Protein AF-0000000072280448 (afdb_homodimer)

Organism: Entamoeba histolytica (strain ATCC 30459 / HM-1:IMSS / ABRM) (NCBI:txid294381)

Radius of gyration: 20.85 Å; Cα contacts (8 Å, |Δi|>4): 693; chains: 2; bounding box: 42×57×44 Å

Solvent-accessible surface area (backbone atoms only — not comparable to full-atom values): 19966 Å² total; per-residue (Å²): 116,69,70,58,58,62,73,80,45,74,44,45,39,96,44,81,75,54,66,66,58,49,49,51,21,52,50,27,25,64,42,31,67,38,75,92,67,63,45,67,50,31,38,38,36,37,61,45,40,66,59,51,50,52,54,46,61,77,42,41,66,69,58,37,69,74,44,47,70,60,49,50,51,49,25,62,75,61,68,41,90,35,90,81,51,30,63,29,31,26,37,38,38,36,27,32,52,59,82,63,77,61,88,53,50,49,33,28,49,12,20,16,49,39,36,23,47,38,37,29,47,74,68,68,31,28,35,35,81,35,58,75,54,48,82,47,27,68,62,53,50,49,56,54,23,67,73,64,72,49,90,67,72,58,37,61,63,40,32,37,30,30,25,38,52,31,65,72,62,58,72,68,61,69,79,83,80,79,76,51,50,76,44,82,88,115,70,67,58,59,61,74,81,44,73,41,45,40,95,45,82,74,54,66,69,59,51,51,51,21,52,50,28,26,65,44,31,68,36,74,93,65,62,46,67,50,32,40,38,36,36,60,45,41,67,59,49,49,52,55,46,60,76,42,40,67,68,59,37,68,75,44,46,71,61,48,51,52,49,26,61,75,61,69,42,89,35,88,81,50,30,62,28,30,26,38,38,39,37,29,32,54,58,82,64,75,62,88,53,50,49,33,26,50,12,20,18,50,37,35,23,48,38,37,29,45,72,70,70,31,28,34,35,81,35,58,73,54,47,81,47,27,67,62,53,49,51,61,56,25,67,71,61,74,50,89,66,68,57,38,58,63,40,33,37,30,30,26,37,50,32,66,72,61,58,71,67,61,70,81,83,82,78,76,52,50,75,44,83,90

Sequence (370 aa):
MKSLYRRTCRKFIQKEVEENKLSHIIDAGRNAPTAYDEQPIRFYVIKNKQVIARIAENCQETIFNLNPKLYEERMKTLGVKSILTYDCPCAIILTCDKSNDNTNTHFDVGFIAQNMLLAANIEGLAAVPIGVITVVADKWLDALHLKTKIKKEEELLLMIAIGYGDEDYLSTMEPKELKSKVVYHMKSLYRRTCRKFIQKEVEENKLSHIIDAGRNAPTAYDEQPIRFYVIKNKQVIARIAENCQETIFNLNPKLYEERMKTLGVKSILTYDCPCAIILTCDKSNDNTNTHFDVGFIAQNMLLAANIEGLAAVPIGVITVVADKWLDALHLKTKIKKEEELLLMIAIGYGDEDYLSTMEPKELKSKVVYH

Nearest PDB structures (foldseek):
  3ek3-assembly1_A-2  TM=8.371E-01  e=3.153E-13  Bacteroides fragilis NCTC 9343
  3pxv-assembly2_C  TM=8.279E-01  e=3.323E-12  Desulfitobacterium hafniense DCB-2
  3m5k-assembly1_B  TM=7.782E-01  e=5.189E-12  Parabacteroides distasonis ATCC 8503
  3eo8-assembly3_E  TM=7.058E-01  e=5.132E-11  Clostridioides difficile 630
  3k6h-assembly1_B  TM=6.451E-01  e=1.405E-09  Agrobacterium fabrum str. C58

InterPro domains:
  IPR000415 Nitroreductase-like [G3DSA:3.40.109.10] (4-183)
  IPR000415 Nitroreductase-like [SSF55469] (5-176)
  IPR029479 Nitroreductase [PF00881] (5-164)

Secondary structure (DSSP, 8-state):
-GGG-------B-S-PPPHHHHHHHHHHHHTS--GGG----EEEEE--HHHHHHHHHHHHHHHHTTSHHHHHHHHHHHT-S-TTTTT-SEEEEEEEETT---TTHHHHHHHHHHHHHHHHHHTT-EEEEE-GGGGGHHHHHHHHHHHHT----EEEEEEEEEEPBPHHHHHH--PPPP--EEEE-/-GGG-------B-S-PPPHHHHHHHHHHHHTS--GGG----EEEEE--HHHHHHHHHHHHHHHHTTSHHHHHHHHHHHT-S-TTTTT-SEEEEEEEETT---TTHHHHHHHHHHHHHHHHHHTT-EEEEE-GGGGGHHHHHHHHHHHHT----EEEEEEEEEEPBPHHHHHHPPPPPP--EEEE-

Structure (mmCIF, N/CA/C/O backbone):
data_AF-0000000072280448-model_v1
#
loop_
_entity.id
_entity.type
_entity.pdbx_description
1 polymer 'Nitroreductase family protein'
#
loop_
_atom_site.group_PDB
_atom_site.id
_atom_site.type_symbol
_atom_site.label_atom_id
_atom_site.label_alt_id
_atom_site.label_comp_id
_atom_site.label_asym_id
_atom_site.label_entity_id
_atom_site.label_seq_id
_atom_site.pdbx_PDB_ins_code
_atom_site.Cartn_x
_atom_site.Cartn_y
_atom_site.Cartn_z
_atom_site.occupancy
_atom_site.B_iso_or_equiv
_atom_site.auth_seq_id
_atom_site.auth_comp_id
_atom_site.auth_asym_id
_atom_site.auth_atom_id
_atom_site.pdbx_PDB_model_num
ATOM 1 N N . MET A 1 1 ? 1.598 5.449 -16.734 1 81.38 1 MET A N 1
ATOM 2 C CA . MET A 1 1 ? 2.598 4.996 -15.773 1 81.38 1 MET A CA 1
ATOM 3 C C . MET A 1 1 ? 3.154 6.172 -14.977 1 81.38 1 MET A C 1
ATOM 5 O O . MET A 1 1 ? 3.49 6.023 -13.797 1 81.38 1 MET A O 1
ATOM 9 N N . LYS A 1 2 ? 3.055 7.344 -15.5 1 80.69 2 LYS A N 1
ATOM 10 C CA . LYS A 1 2 ? 3.672 8.516 -14.875 1 80.69 2 LYS A CA 1
ATOM 11 C C . LYS A 1 2 ? 3.014 8.828 -13.531 1 80.69 2 LYS A C 1
ATOM 13 O O . LYS A 1 2 ? 3.689 9.234 -12.586 1 80.69 2 LYS A O 1
ATOM 18 N N . SER A 1 3 ? 1.722 8.57 -13.484 1 84.38 3 SER A N 1
ATOM 19 C CA . SER A 1 3 ? 0.977 8.914 -12.273 1 84.38 3 SER A CA 1
ATOM 20 C C . SER A 1 3 ? 1.398 8.039 -11.102 1 84.38 3 SER A C 1
ATOM 22 O O . SER A 1 3 ? 1.121 8.359 -9.945 1 84.38 3 SER A O 1
ATOM 24 N N . LEU A 1 4 ? 2.094 6.953 -11.398 1 91.25 4 LEU A N 1
ATOM 25 C CA . LEU A 1 4 ? 2.494 6.023 -10.344 1 91.25 4 LEU A CA 1
ATOM 26 C C . LEU A 1 4 ? 3.828 6.441 -9.734 1 91.25 4 LEU A C 1
ATOM 28 O O . LEU A 1 4 ? 4.227 5.918 -8.688 1 91.25 4 LEU A O 1
ATOM 32 N N . TYR A 1 5 ? 4.484 7.434 -10.367 1 90.94 5 TYR A N 1
ATOM 33 C CA . TYR A 1 5 ? 5.816 7.836 -9.938 1 90.94 5 TYR A CA 1
ATOM 34 C C . TYR A 1 5 ? 5.777 9.172 -9.203 1 90.94 5 TYR A C 1
ATOM 36 O O . TYR A 1 5 ? 6.539 10.086 -9.523 1 90.94 5 TYR A O 1
ATOM 44 N N . ARG A 1 6 ? 4.992 9.203 -8.281 1 89.75 6 ARG A N 1
ATOM 45 C CA . ARG A 1 6 ? 4.906 10.414 -7.469 1 89.75 6 ARG A CA 1
ATOM 46 C C . ARG A 1 6 ? 6.062 10.492 -6.48 1 89.75 6 ARG A C 1
ATOM 48 O O . ARG A 1 6 ? 6.691 9.484 -6.168 1 89.75 6 ARG A O 1
ATOM 55 N N . ARG A 1 7 ? 6.328 11.773 -6.047 1 92.19 7 ARG A N 1
ATOM 56 C CA . ARG A 1 7 ? 7.32 12.023 -5.004 1 92.19 7 ARG A CA 1
ATOM 57 C C . ARG A 1 7 ? 6.676 12.664 -3.777 1 92.19 7 ARG A C 1
ATOM 59 O O . ARG A 1 7 ? 5.672 13.367 -3.895 1 92.19 7 ARG A O 1
ATOM 66 N N . THR A 1 8 ? 7.277 12.383 -2.699 1 92.19 8 THR A N 1
ATOM 67 C CA . THR A 1 8 ? 6.789 12.938 -1.442 1 92.19 8 THR A CA 1
ATOM 68 C C . THR A 1 8 ? 7.137 14.422 -1.339 1 92.19 8 THR A C 1
ATOM 70 O O . THR A 1 8 ? 8.281 14.812 -1.565 1 92.19 8 THR A O 1
ATOM 73 N N . CYS A 1 9 ? 6.102 15.172 -1.041 1 92.44 9 CYS A N 1
ATOM 74 C CA . CYS A 1 9 ? 6.258 16.594 -0.809 1 92.44 9 CYS A CA 1
ATOM 75 C C . CYS A 1 9 ? 5.918 16.953 0.633 1 92.44 9 CYS A C 1
ATOM 77 O O . CYS A 1 9 ? 4.84 16.625 1.125 1 92.44 9 CYS A O 1
ATOM 79 N N . ARG A 1 10 ? 6.797 17.719 1.262 1 93.62 10 ARG A N 1
ATOM 80 C CA . ARG A 1 10 ? 6.629 18.031 2.676 1 93.62 10 ARG A CA 1
ATOM 81 C C . ARG A 1 10 ? 6.508 19.531 2.891 1 93.62 10 ARG A C 1
ATOM 83 O O . ARG A 1 10 ? 6.75 20.031 3.994 1 93.62 10 ARG A O 1
ATOM 90 N N . LYS A 1 11 ? 6.27 20.219 1.903 1 96.62 11 LYS A N 1
ATOM 91 C CA . LYS A 1 11 ? 6.039 21.656 1.971 1 96.62 11 LYS A CA 1
ATOM 92 C C . LYS A 1 11 ? 4.766 22.047 1.229 1 96.62 11 LYS A C 1
ATOM 94 O O . LYS A 1 11 ? 4.688 21.922 0.005 1 96.62 11 LYS A O 1
ATOM 99 N N . PHE A 1 12 ? 3.824 22.609 2.004 1 97.56 12 PHE A N 1
ATOM 100 C CA . PHE A 1 12 ? 2.512 22.938 1.455 1 97.56 12 PHE A CA 1
ATOM 101 C C . PHE A 1 12 ? 2.273 24.438 1.466 1 97.56 12 PHE A C 1
ATOM 103 O O . PHE A 1 12 ? 2.764 25.141 2.352 1 97.56 12 PHE A O 1
ATOM 110 N N . ILE A 1 13 ? 1.576 24.906 0.475 1 96.75 13 ILE A N 1
ATOM 111 C CA . ILE A 1 13 ? 1.027 26.25 0.588 1 96.75 13 ILE A CA 1
ATOM 112 C C . ILE A 1 13 ? -0.323 26.203 1.3 1 96.75 13 ILE A C 1
ATOM 114 O O . ILE A 1 13 ? -0.942 25.141 1.394 1 96.75 13 ILE A O 1
ATOM 118 N N . GLN A 1 14 ? -0.686 27.359 1.775 1 94.69 14 GLN A N 1
ATOM 119 C CA . GLN A 1 14 ? -1.887 27.406 2.604 1 94.69 14 GLN A CA 1
ATOM 120 C C . GLN A 1 14 ? -3.131 27.641 1.754 1 94.69 14 GLN A C 1
ATOM 122 O O . GLN A 1 14 ? -3.754 28.703 1.844 1 94.69 14 GLN A O 1
ATOM 127 N N . LYS A 1 15 ? -3.426 26.797 0.897 1 96.5 15 LYS A N 1
ATOM 128 C CA . LYS A 1 15 ? -4.629 26.781 0.071 1 96.5 15 LYS A CA 1
ATOM 129 C C . LYS A 1 15 ? -5.516 25.594 0.43 1 96.5 15 LYS A C 1
ATOM 131 O O . LYS A 1 15 ? -5.023 24.469 0.603 1 96.5 15 LYS A O 1
ATOM 136 N N . GLU A 1 16 ? -6.762 25.859 0.585 1 96.25 16 GLU A N 1
ATOM 137 C CA . GLU A 1 16 ? -7.703 24.812 0.943 1 96.25 16 GLU A CA 1
ATOM 138 C C . GLU A 1 16 ? -7.82 23.766 -0.17 1 96.25 16 GLU A C 1
ATOM 140 O O . GLU A 1 16 ? -7.762 24.109 -1.353 1 96.25 16 GLU A O 1
ATOM 145 N N . VAL A 1 17 ? -7.992 22.578 0.243 1 97.75 17 VAL A N 1
ATOM 146 C CA . VAL A 1 17 ? -8.211 21.5 -0.712 1 97.75 17 VAL A CA 1
ATOM 147 C C . VAL A 1 17 ? -9.703 21.406 -1.045 1 97.75 17 VAL A C 1
ATOM 149 O O . VAL A 1 17 ? -10.547 21.375 -0.146 1 97.75 17 VAL A O 1
ATOM 152 N N . GLU A 1 18 ? -10.047 21.359 -2.264 1 97.88 18 GLU A N 1
ATOM 153 C CA . GLU A 1 18 ? -11.43 21.281 -2.705 1 97.88 18 GLU A CA 1
ATOM 154 C C . GLU A 1 18 ? -12.094 19.984 -2.248 1 97.88 18 GLU A C 1
ATOM 156 O O . GLU A 1 18 ? -11.461 18.938 -2.26 1 97.88 18 GLU A O 1
ATOM 161 N N . GLU A 1 19 ? -13.383 20.125 -2.008 1 96.44 19 GLU A N 1
ATOM 162 C CA . GLU A 1 19 ? -14.148 19 -1.489 1 96.44 19 GLU A CA 1
ATOM 163 C C . GLU A 1 19 ? -14.188 17.844 -2.494 1 96.44 19 GLU A C 1
ATOM 165 O O . GLU A 1 19 ? -14.102 16.672 -2.111 1 96.44 19 GLU A O 1
ATOM 170 N N . ASN A 1 20 ? -14.359 18.188 -3.693 1 97.5 20 ASN A N 1
ATOM 171 C CA . ASN A 1 20 ? -14.438 17.141 -4.711 1 97.5 20 ASN A CA 1
ATOM 172 C C . ASN A 1 20 ? -13.133 16.359 -4.816 1 97.5 20 ASN A C 1
ATOM 174 O O . ASN A 1 20 ? -13.148 15.133 -4.969 1 97.5 20 ASN A O 1
ATOM 178 N N . LYS A 1 21 ? -12.008 17.047 -4.777 1 97.69 21 LYS A N 1
ATOM 179 C CA . LYS A 1 21 ? -10.711 16.375 -4.812 1 97.69 21 LYS A CA 1
ATOM 180 C C . LYS A 1 21 ? -10.531 15.469 -3.604 1 97.69 21 LYS A C 1
ATOM 182 O O . LYS A 1 21 ? -10.047 14.344 -3.736 1 97.69 21 LYS A O 1
ATOM 187 N N . LEU A 1 22 ? -10.945 15.953 -2.469 1 97.56 22 LEU A N 1
ATOM 188 C CA . LEU A 1 22 ? -10.852 15.164 -1.249 1 97.56 22 LEU A CA 1
ATOM 189 C C . LEU A 1 22 ? -11.727 13.914 -1.342 1 97.56 22 LEU A C 1
ATOM 191 O O . LEU A 1 22 ? -11.312 12.836 -0.914 1 97.56 22 LEU A O 1
ATOM 195 N N . SER A 1 23 ? -12.891 14.078 -1.881 1 97 23 SER A N 1
ATOM 196 C CA . SER A 1 23 ? -13.789 12.945 -2.062 1 97 23 SER A CA 1
ATOM 197 C C . SER A 1 23 ? -13.156 11.883 -2.955 1 97 23 SER A C 1
ATOM 199 O O . SER A 1 23 ? -13.266 10.688 -2.676 1 97 23 SER A O 1
ATOM 201 N N . HIS A 1 24 ? -12.5 12.312 -4.008 1 97.62 24 HIS A N 1
ATOM 202 C CA . HIS A 1 24 ? -11.812 11.383 -4.898 1 97.62 24 HIS A CA 1
ATOM 203 C C . HIS A 1 24 ? -10.711 10.625 -4.168 1 97.62 24 HIS A C 1
ATOM 205 O O . HIS A 1 24 ? -10.531 9.422 -4.375 1 97.62 24 HIS A O 1
ATOM 211 N N . ILE A 1 25 ? -10 11.32 -3.354 1 98.31 25 ILE A N 1
ATOM 212 C CA . ILE A 1 25 ? -8.891 10.727 -2.611 1 98.31 25 ILE A CA 1
ATOM 213 C C . ILE A 1 25 ? -9.422 9.688 -1.628 1 98.31 25 ILE A C 1
ATOM 215 O O . ILE A 1 25 ? -8.891 8.578 -1.543 1 98.31 25 ILE A O 1
ATOM 219 N N . ILE A 1 26 ? -10.492 10 -0.928 1 97.94 26 ILE A N 1
ATOM 220 C CA . ILE A 1 26 ? -11.094 9.086 0.042 1 97.94 26 ILE A CA 1
ATOM 221 C C . ILE A 1 26 ? -11.656 7.863 -0.676 1 97.94 26 ILE A C 1
ATOM 223 O O . ILE A 1 26 ? -11.445 6.73 -0.241 1 97.94 26 ILE A O 1
ATOM 227 N N . ASP A 1 27 ? -12.312 8.148 -1.768 1 97.56 27 ASP A N 1
ATOM 228 C CA . ASP A 1 27 ? -12.883 7.055 -2.547 1 97.56 27 ASP A CA 1
ATOM 229 C C . ASP A 1 27 ? -11.797 6.102 -3.041 1 97.56 27 ASP A C 1
ATOM 231 O O . ASP A 1 27 ? -11.984 4.883 -3.033 1 97.56 27 ASP A O 1
ATOM 235 N N . ALA A 1 28 ? -10.695 6.641 -3.477 1 98 28 ALA A N 1
ATOM 236 C CA . ALA A 1 28 ? -9.57 5.812 -3.91 1 98 28 ALA A CA 1
ATOM 237 C C . ALA A 1 28 ? -9.086 4.914 -2.779 1 98 28 ALA A C 1
ATOM 239 O O . ALA A 1 28 ? -8.844 3.723 -2.986 1 98 28 ALA A O 1
ATOM 240 N N . GLY A 1 29 ? -8.945 5.457 -1.586 1 98.5 29 GLY A N 1
ATOM 241 C CA . GLY A 1 29 ? -8.531 4.656 -0.442 1 98.5 29 GLY A CA 1
ATOM 242 C C . GLY A 1 29 ? -9.508 3.539 -0.117 1 98.5 29 GLY A C 1
ATOM 243 O O . GLY A 1 29 ? -9.094 2.41 0.155 1 98.5 29 GLY A O 1
ATOM 244 N N . ARG A 1 30 ? -10.781 3.85 -0.198 1 97.88 30 ARG A N 1
ATOM 245 C CA . ARG A 1 30 ? -11.82 2.891 0.169 1 97.88 30 ARG A CA 1
ATOM 246 C C . ARG A 1 30 ? -11.898 1.76 -0.85 1 97.88 30 ARG A C 1
ATOM 248 O O . ARG A 1 30 ? -12.406 0.677 -0.543 1 97.88 30 ARG A O 1
ATOM 255 N N . ASN A 1 31 ? -11.406 2.012 -2.01 1 97.5 31 ASN A N 1
ATOM 256 C CA . ASN A 1 31 ? -11.469 1.003 -3.061 1 97.5 31 ASN A CA 1
ATOM 257 C C . ASN A 1 31 ? -10.219 0.135 -3.086 1 97.5 31 ASN A C 1
ATOM 259 O O . ASN A 1 31 ? -10.117 -0.794 -3.889 1 97.5 31 ASN A O 1
ATOM 263 N N . ALA A 1 32 ? -9.219 0.441 -2.258 1 97.81 32 ALA A N 1
ATOM 264 C CA . ALA A 1 32 ? -8.016 -0.379 -2.182 1 97.81 32 ALA A CA 1
ATOM 265 C C . ALA A 1 32 ? -8.336 -1.788 -1.693 1 97.81 32 ALA A C 1
ATOM 267 O O . ALA A 1 32 ? -9.359 -2.004 -1.036 1 97.81 32 ALA A O 1
ATOM 268 N N . PRO A 1 33 ? -7.523 -2.791 -2.061 1 96.62 33 PRO A N 1
ATOM 269 C CA . PRO A 1 33 ? -7.75 -4.129 -1.511 1 96.62 33 PRO A CA 1
ATOM 270 C C . PRO A 1 33 ? -7.512 -4.195 -0.004 1 96.62 33 PRO A C 1
ATOM 272 O O . PRO A 1 33 ? -6.711 -3.428 0.533 1 96.62 33 PRO A O 1
ATOM 275 N N . THR A 1 34 ? -8.273 -5.035 0.667 1 96.44 34 THR A N 1
ATOM 276 C CA . THR A 1 34 ? -8.047 -5.422 2.055 1 96.44 34 THR A CA 1
ATOM 277 C C . THR A 1 34 ? -8.188 -6.93 2.225 1 96.44 34 THR A C 1
ATOM 279 O O . THR A 1 34 ? -8.906 -7.582 1.466 1 96.44 34 THR A O 1
ATOM 282 N N . ALA A 1 35 ? -7.395 -7.438 3.152 1 94.69 35 ALA A N 1
ATOM 283 C CA . ALA A 1 35 ? -7.48 -8.867 3.43 1 94.69 35 ALA A CA 1
ATOM 284 C C . ALA A 1 35 ? -8.922 -9.289 3.711 1 94.69 35 ALA A C 1
ATOM 286 O O . ALA A 1 35 ? -9.617 -8.648 4.5 1 94.69 35 ALA A O 1
ATOM 287 N N . TYR A 1 36 ? -9.383 -10.32 2.947 1 90.81 36 TYR A N 1
ATOM 288 C CA . TYR A 1 36 ? -10.703 -10.914 3.113 1 90.81 36 TYR A CA 1
ATOM 289 C C . TYR A 1 36 ? -11.805 -9.898 2.854 1 90.81 36 TYR A C 1
ATOM 291 O O . TYR A 1 36 ? -12.953 -10.102 3.248 1 90.81 36 TYR A O 1
ATOM 299 N N . ASP A 1 37 ? -11.414 -8.719 2.318 1 94 37 ASP A N 1
ATOM 300 C CA . ASP A 1 37 ? -12.32 -7.609 2.061 1 94 37 ASP A CA 1
ATOM 301 C C . ASP A 1 37 ? -13.055 -7.188 3.334 1 94 37 ASP A C 1
ATOM 303 O O . ASP A 1 37 ? -14.234 -6.852 3.297 1 94 37 ASP A O 1
ATOM 307 N N . GLU A 1 38 ? -12.359 -7.234 4.406 1 95.44 38 GLU A N 1
ATOM 308 C CA . GLU A 1 38 ? -12.93 -6.879 5.699 1 95.44 38 GLU A CA 1
ATOM 309 C C . GLU A 1 38 ? -13.148 -5.371 5.816 1 95.44 38 GLU A C 1
ATOM 311 O O . GLU A 1 38 ? -14.047 -4.922 6.523 1 95.44 38 GLU A O 1
ATOM 316 N N . GLN A 1 39 ? -12.328 -4.617 5.227 1 97.19 39 GLN A N 1
ATOM 317 C CA . GLN A 1 39 ? -12.391 -3.16 5.188 1 97.19 39 GLN A CA 1
ATOM 318 C C . GLN A 1 39 ? -12.461 -2.576 6.598 1 97.19 39 GLN A C 1
ATOM 320 O O . GLN A 1 39 ? -13.352 -1.773 6.898 1 97.19 39 GLN A O 1
ATOM 325 N N . PRO A 1 40 ? -11.398 -2.967 7.371 1 96.25 40 PRO A N 1
ATOM 326 C CA . PRO A 1 40 ? -11.461 -2.611 8.789 1 96.25 40 PRO A CA 1
ATOM 327 C C . PRO A 1 40 ? -11.023 -1.173 9.062 1 96.25 40 PRO A C 1
ATOM 329 O O . PRO A 1 40 ? -11.156 -0.683 10.188 1 96.25 40 PRO A O 1
A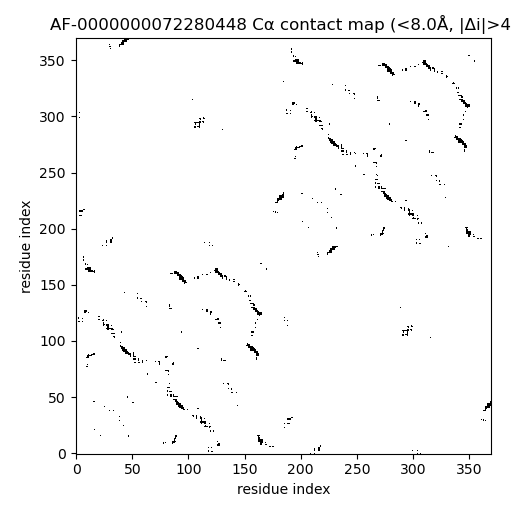TOM 332 N N . ILE A 1 41 ? -10.523 -0.473 8.078 1 97.56 41 ILE A N 1
ATOM 333 C CA . ILE A 1 41 ? -9.891 0.823 8.289 1 97.56 41 ILE A CA 1
ATOM 334 C C . ILE A 1 41 ? -10.945 1.923 8.297 1 97.56 41 ILE A C 1
ATOM 336 O O . ILE A 1 41 ? -11.859 1.921 7.461 1 97.56 41 ILE A O 1
ATOM 340 N N . ARG A 1 42 ? -10.789 2.781 9.25 1 96.12 42 ARG A N 1
ATOM 341 C CA . ARG A 1 42 ? -11.602 3.992 9.336 1 96.12 42 ARG A CA 1
ATOM 342 C C . ARG A 1 42 ? -10.812 5.211 8.867 1 96.12 42 ARG A C 1
ATOM 344 O O . ARG A 1 42 ? -9.617 5.332 9.148 1 96.12 42 ARG A O 1
ATOM 351 N N . PHE A 1 43 ? -11.539 6.141 8.25 1 97.19 43 PHE A N 1
ATOM 352 C CA . PHE A 1 43 ? -10.938 7.355 7.707 1 97.19 43 PHE A CA 1
ATOM 353 C C . PHE A 1 43 ? -11.438 8.586 8.461 1 97.19 43 PHE A C 1
ATOM 355 O O . PHE A 1 43 ? -12.625 8.914 8.398 1 97.19 43 PHE A O 1
ATOM 362 N N . TYR A 1 44 ? -10.609 9.25 9.141 1 95.62 44 TYR A N 1
ATOM 363 C CA . TYR A 1 44 ? -10.922 10.555 9.711 1 95.62 44 TYR A CA 1
ATOM 364 C C . TYR A 1 44 ? -10.367 11.68 8.844 1 95.62 44 TYR A C 1
ATOM 366 O O . TYR A 1 44 ? -9.148 11.812 8.695 1 95.62 44 TYR A O 1
ATOM 374 N N . VAL A 1 45 ? -11.227 12.469 8.328 1 96.5 45 VAL A N 1
ATOM 375 C CA . VAL A 1 45 ? -10.836 13.547 7.43 1 96.5 45 VAL A CA 1
ATOM 376 C C . VAL A 1 45 ? -10.891 14.883 8.172 1 96.5 45 VAL A C 1
ATOM 378 O O . VAL A 1 45 ? -11.961 15.305 8.617 1 96.5 45 VAL A O 1
ATOM 381 N N . ILE A 1 46 ? -9.742 15.531 8.273 1 95.25 46 ILE A N 1
ATOM 382 C CA . ILE A 1 46 ? -9.641 16.828 8.93 1 95.25 46 ILE A CA 1
ATOM 383 C C . ILE A 1 46 ? -9.336 17.906 7.898 1 95.25 46 ILE A C 1
ATOM 385 O O . ILE A 1 46 ? -8.227 17.953 7.355 1 95.25 46 ILE A O 1
ATOM 389 N N . LYS A 1 47 ? -10.211 18.859 7.676 1 94 47 LYS A N 1
ATOM 390 C CA . LYS A 1 47 ? -10.062 19.875 6.637 1 94 47 LYS A CA 1
ATOM 391 C C . LYS A 1 47 ? -9.805 21.25 7.242 1 94 47 LYS A C 1
ATOM 393 O O . LYS A 1 47 ? -9.641 22.234 6.516 1 94 47 LYS A O 1
ATOM 398 N N . ASN A 1 48 ? -9.781 21.312 8.492 1 92.31 48 ASN A N 1
ATOM 399 C CA . ASN A 1 48 ? -9.531 22.562 9.18 1 92.31 48 ASN A CA 1
ATOM 400 C C . ASN A 1 48 ? -8.07 22.688 9.617 1 92.31 48 ASN A C 1
ATOM 402 O O . ASN A 1 48 ? -7.641 22.016 10.555 1 92.31 48 ASN A O 1
ATOM 406 N N . LYS A 1 49 ? -7.363 23.609 8.914 1 93.88 49 LYS A N 1
ATOM 407 C CA . LYS A 1 49 ? -5.93 23.734 9.148 1 93.88 49 LYS A CA 1
ATOM 408 C C . LYS A 1 49 ? -5.645 24.172 10.586 1 93.88 49 LYS A C 1
ATOM 410 O O . LYS A 1 49 ? -4.617 23.812 11.156 1 93.88 49 LYS A O 1
ATOM 415 N N . GLN A 1 50 ? -6.539 24.922 11.195 1 93.81 50 GLN A N 1
ATOM 416 C CA . GLN A 1 50 ? -6.336 25.375 12.57 1 93.81 50 GLN A CA 1
ATOM 417 C C . GLN A 1 50 ? -6.434 24.203 13.547 1 93.81 50 GLN A C 1
ATOM 419 O O . GLN A 1 50 ? -5.703 24.156 14.539 1 93.81 50 GLN A O 1
ATOM 424 N N . VAL A 1 51 ? -7.379 23.297 13.281 1 92.69 51 VAL A N 1
ATOM 425 C CA . VAL A 1 51 ? -7.527 22.094 14.117 1 92.69 51 VAL A CA 1
ATOM 426 C C . VAL A 1 51 ? -6.273 21.234 14.008 1 92.69 51 VAL A C 1
ATOM 428 O O . VAL A 1 51 ? -5.742 20.781 15.023 1 92.69 51 VAL A O 1
ATOM 431 N N . ILE A 1 52 ? -5.812 21.047 12.812 1 95.44 52 ILE A N 1
ATOM 432 C CA . ILE A 1 52 ? -4.605 20.266 12.586 1 95.44 52 ILE A CA 1
ATOM 433 C C . ILE A 1 52 ? -3.432 20.891 13.328 1 95.44 52 ILE A C 1
ATOM 435 O O . ILE A 1 52 ? -2.691 20.203 14.031 1 95.44 52 ILE A O 1
ATOM 439 N N . ALA A 1 53 ? -3.307 22.203 13.227 1 94.56 53 ALA A N 1
ATOM 440 C CA . ALA A 1 53 ? -2.207 22.922 13.859 1 94.56 53 ALA A CA 1
ATOM 441 C C . ALA A 1 53 ? -2.277 22.797 15.383 1 94.56 53 ALA A C 1
ATOM 443 O O . ALA A 1 53 ? -1.253 22.625 16.047 1 94.56 53 ALA A O 1
ATOM 444 N N . ARG A 1 54 ? -3.416 22.891 15.898 1 93.5 54 ARG A N 1
ATOM 445 C CA . ARG A 1 54 ? -3.6 22.812 17.344 1 93.5 54 ARG A CA 1
ATOM 446 C C . ARG A 1 54 ? -3.207 21.438 17.875 1 93.5 54 ARG A C 1
ATOM 448 O O . ARG A 1 54 ? -2.504 21.328 18.875 1 93.5 54 ARG A O 1
ATOM 455 N N . ILE A 1 55 ? -3.666 20.406 17.203 1 93.25 55 ILE A N 1
ATOM 456 C CA . ILE A 1 55 ? -3.336 19.047 17.625 1 93.25 55 ILE A CA 1
ATOM 457 C C . ILE A 1 55 ? -1.828 18.828 17.531 1 93.25 55 ILE A C 1
ATOM 459 O O . ILE A 1 55 ? -1.209 18.281 18.438 1 93.25 55 ILE A O 1
ATOM 463 N N . ALA A 1 56 ? -1.283 19.25 16.391 1 93.94 56 ALA A N 1
ATOM 464 C CA . ALA A 1 56 ? 0.151 19.109 16.156 1 93.94 56 ALA A CA 1
ATOM 465 C C . ALA A 1 56 ? 0.958 19.797 17.25 1 93.94 56 ALA A C 1
ATOM 467 O O . ALA A 1 56 ? 1.964 19.266 17.719 1 93.94 56 ALA A O 1
ATOM 468 N N . GLU A 1 57 ? 0.518 20.984 17.594 1 92.62 57 GLU A N 1
ATOM 469 C CA . GLU A 1 57 ? 1.203 21.75 18.625 1 92.62 57 GLU A CA 1
ATOM 470 C C . GLU A 1 57 ? 1.232 21 19.953 1 92.62 57 GLU A C 1
ATOM 472 O O . GLU A 1 57 ? 2.244 21 20.656 1 92.62 57 GLU A O 1
ATOM 477 N N . ASN A 1 58 ? 0.17 20.312 20.234 1 91.88 58 ASN A N 1
ATOM 478 C CA . ASN A 1 58 ? 0.063 19.547 21.484 1 91.88 58 ASN A CA 1
ATOM 479 C C . ASN A 1 58 ? 0.972 18.328 21.469 1 91.88 58 ASN A C 1
ATOM 481 O O . ASN A 1 58 ? 1.264 17.75 22.516 1 91.88 58 ASN A O 1
ATOM 485 N N . CYS A 1 59 ? 1.407 17.953 20.297 1 91.88 59 CYS A N 1
ATOM 486 C CA . CYS A 1 59 ? 2.201 16.75 20.125 1 91.88 59 CYS A CA 1
ATOM 487 C C . CYS A 1 59 ? 3.668 17.078 19.891 1 91.88 59 CYS A C 1
ATOM 489 O O . CYS A 1 59 ? 4.531 16.203 19.984 1 91.88 59 CYS A O 1
ATOM 491 N N . GLN A 1 60 ? 3.949 18.25 19.641 1 85.94 60 GLN A N 1
ATOM 492 C CA . GLN A 1 60 ? 5.211 18.672 19.047 1 85.94 60 GLN A CA 1
ATOM 493 C C . GLN A 1 60 ? 6.391 18.328 19.953 1 85.94 60 GLN A C 1
ATOM 495 O O . GLN A 1 60 ? 7.426 17.844 19.484 1 85.94 60 GLN A O 1
ATOM 500 N N . GLU A 1 61 ? 6.273 18.562 21.219 1 87.56 61 GLU A N 1
ATOM 501 C CA . GLU A 1 61 ? 7.383 18.328 22.141 1 87.56 61 GLU A CA 1
ATOM 502 C C . GLU A 1 61 ? 7.777 16.859 22.156 1 87.56 61 GLU A C 1
ATOM 504 O O . GLU A 1 61 ? 8.961 16.531 22.156 1 87.56 61 GLU A O 1
ATOM 509 N N . THR A 1 62 ? 6.82 16.016 22.234 1 90.25 62 THR A N 1
ATOM 510 C CA . THR A 1 62 ? 7.07 14.586 22.281 1 90.25 62 THR A CA 1
ATOM 511 C C . THR A 1 62 ? 7.82 14.133 21.031 1 90.25 62 THR A C 1
ATOM 513 O O . THR A 1 62 ? 8.805 13.391 21.125 1 90.25 62 THR A O 1
ATOM 516 N N . ILE A 1 63 ? 7.434 14.594 19.906 1 86.69 63 ILE A N 1
ATOM 517 C CA . ILE A 1 63 ? 8.016 14.188 18.641 1 86.69 63 ILE A CA 1
ATOM 518 C C . ILE A 1 63 ? 9.398 14.805 18.484 1 86.69 63 ILE A C 1
ATOM 520 O O . ILE A 1 63 ? 10.344 14.125 18.062 1 86.69 63 ILE A O 1
ATOM 524 N N . PHE A 1 64 ? 9.453 16.031 18.875 1 83.75 64 PHE A N 1
ATOM 525 C CA . PHE A 1 64 ? 10.703 16.766 18.75 1 83.75 64 PHE A CA 1
ATOM 526 C C . PHE A 1 64 ? 11.805 16.109 19.562 1 83.75 64 PHE A C 1
ATOM 528 O O . PHE A 1 64 ? 12.961 16.047 19.125 1 83.75 64 PHE A O 1
ATOM 535 N N . ASN A 1 65 ? 11.469 15.539 20.609 1 87.75 65 ASN A N 1
ATOM 536 C CA . ASN A 1 65 ? 12.453 14.961 21.531 1 87.75 65 ASN A CA 1
ATOM 537 C C . ASN A 1 65 ? 12.984 13.633 21.016 1 87.75 65 ASN A C 1
ATOM 539 O O . ASN A 1 65 ? 14 13.133 21.5 1 87.75 65 ASN A O 1
ATOM 543 N N . LEU A 1 66 ? 12.336 13.109 20 1 87.12 66 LEU A N 1
ATOM 544 C CA . LEU A 1 66 ? 12.828 11.859 19.422 1 87.12 66 LEU A CA 1
ATOM 545 C C . LEU A 1 66 ? 14.133 12.094 18.656 1 87.12 66 LEU A C 1
ATOM 547 O O . LEU A 1 66 ? 14.992 11.203 18.609 1 87.12 66 LEU A O 1
ATOM 551 N N . ASN A 1 67 ? 14.32 13.227 18.016 1 87.81 67 ASN A N 1
ATOM 552 C CA . ASN A 1 67 ? 15.516 13.633 17.281 1 87.81 67 ASN A CA 1
ATOM 553 C C . ASN A 1 67 ? 15.562 15.141 17.078 1 87.81 67 ASN A C 1
ATOM 555 O O . ASN A 1 67 ? 15.398 15.625 15.953 1 87.81 67 ASN A O 1
ATOM 559 N N . PRO A 1 68 ? 15.836 15.875 18.109 1 86.56 68 PRO A N 1
ATOM 560 C CA . PRO A 1 68 ? 15.711 17.328 18.094 1 86.56 68 PRO A CA 1
ATOM 561 C C . PRO A 1 68 ? 16.547 17.984 17 1 86.56 68 PRO A C 1
ATOM 563 O O . PRO A 1 68 ? 16.078 18.906 16.312 1 86.56 68 PRO A O 1
ATOM 566 N N . LYS A 1 69 ? 17.766 17.531 16.906 1 88.12 69 LYS A N 1
ATOM 567 C CA . LYS A 1 69 ? 18.641 18.156 15.922 1 88.12 69 LYS A CA 1
ATOM 568 C C . LYS A 1 69 ? 18.109 17.969 14.508 1 88.12 69 LYS A C 1
ATOM 570 O O . LYS A 1 69 ? 18.031 18.938 13.742 1 88.12 69 LYS A O 1
ATOM 575 N N . LEU A 1 70 ? 17.625 16.797 14.219 1 86.12 70 LEU A N 1
ATOM 576 C CA . LEU A 1 70 ? 17.109 16.484 12.883 1 86.12 70 LEU A CA 1
ATOM 577 C C . LEU A 1 70 ? 15.82 17.266 12.617 1 86.12 70 LEU A C 1
ATOM 579 O O . LEU A 1 70 ? 15.656 17.844 11.547 1 86.12 70 LEU A O 1
ATOM 583 N N . TYR A 1 71 ? 15.047 17.312 13.539 1 87.88 71 TYR A N 1
ATOM 584 C CA . TYR A 1 71 ? 13.734 17.906 13.336 1 87.88 71 TYR A CA 1
ATOM 585 C C . TYR A 1 71 ? 13.836 19.438 13.297 1 87.88 71 TYR A C 1
ATOM 587 O O . TYR A 1 71 ? 13.125 20.094 12.531 1 87.88 71 TYR A O 1
ATOM 595 N N . GLU A 1 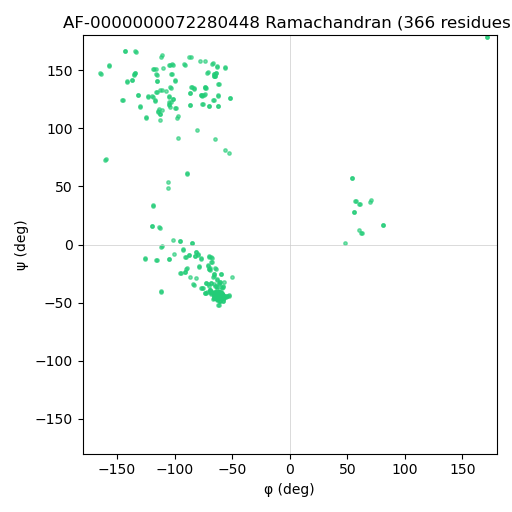72 ? 14.703 19.969 14.117 1 88.94 72 GLU A N 1
ATOM 596 C CA . GLU A 1 72 ? 14.945 21.406 14.055 1 88.94 72 GLU A CA 1
ATOM 597 C C . GLU A 1 72 ? 15.461 21.812 12.68 1 88.94 72 GLU A C 1
ATOM 599 O O . GLU A 1 72 ? 14.984 22.797 12.102 1 88.94 72 GLU A O 1
ATOM 604 N N . GLU A 1 73 ? 16.422 21.109 12.219 1 92 73 GLU A N 1
ATOM 605 C CA . GLU A 1 73 ? 17 21.406 10.914 1 92 73 GLU A CA 1
ATOM 606 C C . GLU A 1 73 ? 15.969 21.281 9.805 1 92 73 GLU A C 1
ATOM 608 O O . GLU A 1 73 ? 15.898 22.109 8.906 1 92 73 GLU A O 1
ATOM 613 N N . ARG A 1 74 ? 15.203 20.281 9.867 1 89.44 74 ARG A N 1
ATOM 614 C CA . ARG A 1 74 ? 14.188 20.047 8.844 1 89.44 74 ARG A CA 1
ATOM 615 C C . ARG A 1 74 ? 13.125 21.125 8.867 1 89.44 74 ARG A C 1
ATOM 617 O O . ARG A 1 74 ? 12.695 21.609 7.816 1 89.44 74 ARG A O 1
ATOM 624 N N . MET A 1 75 ? 12.742 21.469 10.016 1 91.06 75 MET A N 1
ATOM 625 C CA . MET A 1 75 ? 11.734 22.516 10.148 1 91.06 75 MET A CA 1
ATOM 626 C C . MET A 1 75 ? 12.25 23.844 9.609 1 91.06 75 MET A C 1
ATOM 628 O O . MET A 1 75 ? 11.523 24.547 8.898 1 91.06 75 MET A O 1
ATOM 632 N N . LYS A 1 76 ? 13.398 24.125 9.938 1 92.31 76 LYS A N 1
ATOM 633 C CA . LYS A 1 76 ? 14.016 25.359 9.461 1 92.31 76 LYS A CA 1
ATOM 634 C C . LYS A 1 76 ? 14.148 25.359 7.941 1 92.31 76 LYS A C 1
ATOM 636 O O . LYS A 1 76 ? 13.797 26.344 7.277 1 92.31 76 LYS A O 1
ATOM 641 N N . THR A 1 77 ? 14.648 24.281 7.426 1 92.19 77 THR A N 1
ATOM 642 C CA . THR A 1 77 ? 14.883 24.156 5.992 1 92.19 77 THR A CA 1
ATOM 643 C C . THR A 1 77 ? 13.562 24.234 5.219 1 92.19 77 THR A C 1
ATOM 645 O O . THR A 1 77 ? 13.492 24.875 4.168 1 92.19 77 THR A O 1
ATOM 648 N N . LEU A 1 78 ? 12.547 23.672 5.809 1 93.69 78 LEU A N 1
ATOM 649 C CA . LEU A 1 78 ? 11.258 23.609 5.125 1 93.69 78 LEU A CA 1
ATOM 650 C C . LEU A 1 78 ? 10.422 24.844 5.422 1 93.69 78 LEU A C 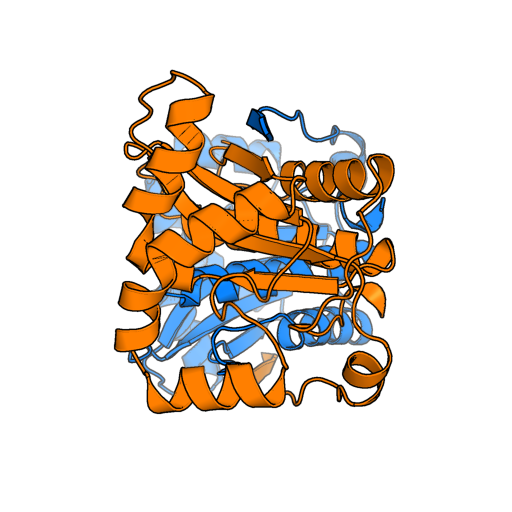1
ATOM 652 O O . LEU A 1 78 ? 9.469 25.156 4.695 1 93.69 78 LEU A O 1
ATOM 656 N N . GLY A 1 79 ? 10.766 25.516 6.508 1 94.12 79 GLY A N 1
ATOM 657 C CA . GLY A 1 79 ? 9.977 26.656 6.938 1 94.12 79 GLY A CA 1
ATOM 658 C C . GLY A 1 79 ? 8.609 26.281 7.469 1 94.12 79 GLY A C 1
ATOM 659 O O . GLY A 1 79 ? 7.613 26.938 7.172 1 94.12 79 GLY A O 1
ATOM 660 N N . VAL A 1 80 ? 8.555 25.188 8.148 1 94.38 80 VAL A N 1
ATOM 661 C CA . VAL A 1 80 ? 7.277 24.734 8.695 1 94.38 80 VAL A CA 1
ATOM 662 C C . VAL A 1 80 ? 7.301 24.859 10.219 1 94.38 80 VAL A C 1
ATOM 664 O O . VAL A 1 80 ? 8.367 24.938 10.828 1 94.38 80 VAL A O 1
ATOM 667 N N . LYS A 1 81 ? 6.137 24.828 10.797 1 91.88 81 LYS A N 1
ATOM 668 C CA . LYS A 1 81 ? 6.008 24.953 12.242 1 91.88 81 LYS A CA 1
ATOM 669 C C . LYS A 1 81 ? 5.922 23.578 12.898 1 91.88 81 LYS A C 1
ATOM 671 O O . LYS A 1 81 ? 6.207 23.438 14.094 1 91.88 81 LYS A O 1
ATOM 676 N N . SER A 1 82 ? 5.492 22.609 12.148 1 92.56 82 SER A N 1
ATOM 677 C CA . SER A 1 82 ? 5.324 21.266 12.688 1 92.56 82 SER A CA 1
ATOM 678 C C . SER A 1 82 ? 5.953 20.219 11.781 1 92.56 82 SER A C 1
ATOM 680 O O . SER A 1 82 ? 5.652 20.156 10.586 1 92.56 82 SER A O 1
ATOM 682 N N . ILE A 1 83 ? 6.777 19.375 12.367 1 88.5 83 ILE A N 1
ATOM 683 C CA . ILE A 1 83 ? 7.383 18.281 11.617 1 88.5 83 ILE A CA 1
ATOM 684 C C . ILE A 1 83 ? 6.406 17.109 11.531 1 88.5 83 ILE A C 1
ATOM 686 O O . ILE A 1 83 ? 6.586 16.203 10.719 1 88.5 83 ILE A O 1
ATOM 690 N N . LEU A 1 84 ? 5.332 17.203 12.281 1 90.44 84 LEU A N 1
ATOM 691 C CA . LEU A 1 84 ? 4.352 16.125 12.352 1 90.44 84 LEU A CA 1
ATOM 692 C C . LEU A 1 84 ? 3.363 16.219 11.195 1 90.44 84 LEU A C 1
ATOM 694 O O . LEU A 1 84 ? 2.883 15.188 10.711 1 90.44 84 LEU A O 1
ATOM 698 N N . THR A 1 85 ? 3.104 17.438 10.852 1 94.81 85 THR A N 1
ATOM 699 C CA . THR A 1 85 ? 2.043 17.609 9.867 1 94.81 85 THR A CA 1
ATOM 700 C C . THR A 1 85 ? 2.537 18.422 8.672 1 94.81 85 THR A C 1
ATOM 702 O O . THR A 1 85 ? 1.827 18.562 7.68 1 94.81 85 THR A O 1
ATOM 705 N N . TYR A 1 86 ? 3.701 19.031 8.828 1 95.31 86 TYR A N 1
ATOM 706 C CA . TYR A 1 86 ? 4.27 19.906 7.812 1 95.31 86 TYR A CA 1
ATOM 707 C C . TYR A 1 86 ? 3.301 21.031 7.449 1 95.31 86 TYR A C 1
ATOM 709 O O . TYR A 1 86 ? 3.236 21.453 6.293 1 95.31 86 TYR A O 1
ATOM 717 N N . ASP A 1 87 ? 2.443 21.406 8.414 1 96.5 87 ASP A N 1
ATOM 718 C CA . ASP A 1 87 ? 1.483 22.5 8.297 1 96.5 87 ASP A CA 1
ATOM 719 C C . ASP A 1 87 ? 0.494 22.25 7.164 1 96.5 87 ASP A C 1
ATOM 721 O O . ASP A 1 87 ? 0.099 23.172 6.453 1 96.5 87 ASP A O 1
ATOM 725 N N . CYS A 1 88 ? 0.146 21.016 6.965 1 97.44 88 CYS A N 1
ATOM 726 C CA . CYS A 1 88 ? -0.781 20.672 5.891 1 97.44 88 CYS A CA 1
ATOM 727 C C . CYS A 1 88 ? -2.162 21.266 6.156 1 97.44 88 CYS A C 1
ATOM 729 O O . CYS A 1 88 ? -2.592 21.344 7.309 1 97.44 88 CYS A O 1
ATOM 731 N N . PRO A 1 89 ? -2.85 21.672 5.105 1 97.56 89 PRO A N 1
ATOM 732 C CA . PRO A 1 89 ? -4.199 22.203 5.273 1 97.56 89 PRO A CA 1
ATOM 733 C C . PRO A 1 89 ? -5.25 21.109 5.465 1 9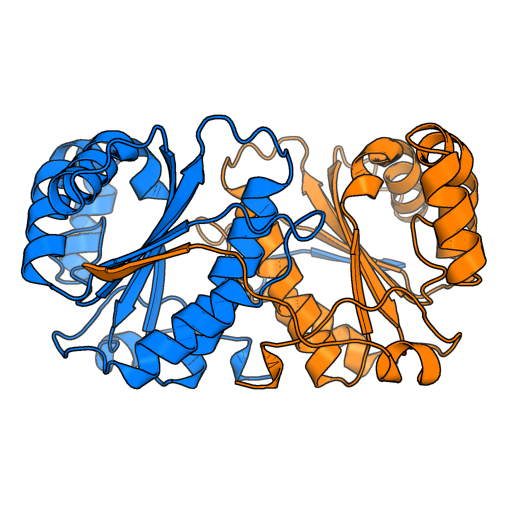7.56 89 PRO A C 1
ATOM 735 O O . PRO A 1 89 ? -6.383 21.406 5.867 1 97.56 89 PRO A O 1
ATOM 738 N N . CYS A 1 90 ? -4.949 19.891 5.082 1 97.62 90 CYS A N 1
ATOM 739 C CA . CYS A 1 90 ? -5.855 18.766 5.191 1 97.62 90 CYS A CA 1
ATOM 740 C C . CYS A 1 90 ? -5.102 17.5 5.598 1 97.62 90 CYS A C 1
ATOM 742 O O . CYS A 1 90 ? -3.98 17.266 5.141 1 97.62 90 CYS A O 1
ATOM 744 N N . ALA A 1 91 ? -5.727 16.719 6.461 1 97.62 91 ALA A N 1
ATOM 745 C CA . ALA A 1 91 ? -5.137 15.461 6.918 1 97.62 91 ALA A CA 1
ATOM 746 C C . ALA A 1 91 ? -6.176 14.352 6.949 1 97.62 91 ALA A C 1
ATOM 748 O O . ALA A 1 91 ? -7.332 14.578 7.309 1 97.62 91 ALA A O 1
ATOM 749 N N . ILE A 1 92 ? -5.781 13.211 6.578 1 97.75 92 ILE A N 1
ATOM 750 C CA . ILE A 1 92 ? -6.602 12.016 6.734 1 97.75 92 ILE A CA 1
ATOM 751 C C . ILE A 1 92 ? -5.902 11.031 7.676 1 97.75 92 ILE A C 1
ATOM 753 O O . ILE A 1 92 ? -4.766 10.625 7.43 1 97.75 92 ILE A O 1
ATOM 757 N N . ILE A 1 93 ? -6.57 10.648 8.703 1 97.25 93 ILE A N 1
ATOM 758 C CA . ILE A 1 93 ? -6.047 9.703 9.688 1 97.25 93 ILE A CA 1
ATOM 759 C C . ILE A 1 93 ? -6.703 8.344 9.492 1 97.25 93 ILE A C 1
ATOM 761 O O . ILE A 1 93 ? -7.93 8.234 9.453 1 97.25 93 ILE A O 1
ATOM 765 N N . LEU A 1 94 ? -5.902 7.34 9.383 1 97.75 94 LEU A N 1
ATOM 766 C CA . LEU A 1 94 ? -6.359 5.961 9.234 1 97.75 94 LEU A CA 1
ATOM 767 C C . LEU A 1 94 ? -6.258 5.211 10.555 1 97.75 94 LEU A C 1
ATOM 769 O O . LEU A 1 94 ? -5.184 5.145 11.156 1 97.75 94 LEU A O 1
ATOM 773 N N . THR A 1 95 ? -7.367 4.648 10.953 1 96.75 95 THR A N 1
ATOM 774 C CA . THR A 1 95 ? -7.422 3.914 12.211 1 96.75 95 THR A CA 1
ATOM 775 C C . THR A 1 95 ? -8.141 2.578 12.031 1 96.75 95 THR A C 1
ATOM 777 O O . THR A 1 95 ? -8.703 2.311 10.969 1 96.75 95 THR A O 1
ATOM 780 N N . CYS A 1 96 ? -8.016 1.752 12.961 1 96 96 CYS A N 1
ATOM 781 C CA . CYS A 1 96 ? -8.828 0.544 13.07 1 96 96 CYS A CA 1
ATOM 782 C C . CYS A 1 96 ? -9.156 0.241 14.523 1 96 96 CYS A C 1
ATOM 784 O O . CYS A 1 96 ? -8.633 0.891 15.43 1 96 96 CYS A O 1
ATOM 786 N N . ASP A 1 97 ? -10.141 -0.687 14.703 1 94.94 97 ASP A N 1
ATOM 787 C CA . ASP A 1 97 ? -10.461 -1.11 16.062 1 94.94 97 ASP A CA 1
ATOM 788 C C . ASP A 1 97 ? -9.25 -1.764 16.734 1 94.94 97 ASP A C 1
ATOM 790 O O . ASP A 1 97 ? -8.539 -2.547 16.109 1 94.94 97 ASP A O 1
ATOM 794 N N . LYS A 1 98 ? -9.023 -1.441 17.984 1 93.75 98 LYS A N 1
ATOM 795 C CA . LYS A 1 98 ? -7.918 -2.041 18.719 1 93.75 98 LYS A CA 1
ATOM 796 C C . LYS A 1 98 ? -8.062 -3.559 18.781 1 93.75 98 LYS A C 1
ATOM 798 O O . LYS A 1 98 ? -7.066 -4.273 18.922 1 93.75 98 LYS A O 1
ATOM 803 N N . SER A 1 99 ? -9.242 -4.051 18.688 1 93.81 99 SER A N 1
ATOM 804 C CA . SER A 1 99 ? -9.508 -5.484 18.766 1 93.81 99 SER A CA 1
ATOM 805 C C . SER A 1 99 ? -9.211 -6.18 17.453 1 93.81 99 SER A C 1
ATOM 807 O O . SER A 1 99 ? -9.211 -7.41 17.375 1 93.81 99 SER A O 1
ATOM 809 N N . ASN A 1 100 ? -8.938 -5.363 16.406 1 93.19 100 ASN A N 1
ATOM 810 C CA . ASN A 1 100 ? -8.57 -5.961 15.125 1 93.19 100 ASN A CA 1
ATOM 811 C C . ASN A 1 100 ? -7.281 -6.773 15.242 1 93.19 100 ASN A C 1
ATOM 813 O O . ASN A 1 100 ? -6.227 -6.23 15.578 1 93.19 100 ASN A O 1
ATOM 817 N N . ASP A 1 101 ? -7.379 -8.031 14.961 1 90.19 101 ASP A N 1
ATOM 818 C CA . ASP A 1 101 ? -6.223 -8.906 15.109 1 90.19 101 ASP A CA 1
ATOM 819 C C . ASP A 1 101 ? -5.75 -9.43 13.758 1 90.19 101 ASP A C 1
ATOM 821 O O . ASP A 1 101 ? -4.996 -10.406 13.688 1 90.19 101 ASP A O 1
ATOM 825 N N . ASN A 1 102 ? -6.184 -8.836 12.758 1 91.06 102 ASN A N 1
ATOM 826 C CA . ASN A 1 102 ? -5.734 -9.234 11.422 1 91.06 102 ASN A CA 1
ATOM 827 C C . ASN A 1 102 ? -4.277 -8.852 11.188 1 91.06 102 ASN A C 1
ATOM 829 O O . ASN A 1 102 ? -3.932 -7.668 11.188 1 91.06 102 ASN A O 1
ATOM 833 N N . THR A 1 103 ? -3.463 -9.828 10.945 1 89.75 103 THR A N 1
ATOM 834 C CA . THR A 1 103 ? -2.025 -9.641 10.789 1 89.75 103 THR A CA 1
ATOM 835 C C . THR A 1 103 ? -1.714 -8.898 9.492 1 89.75 103 THR A C 1
ATOM 837 O O . THR A 1 103 ? -0.592 -8.43 9.297 1 89.75 103 THR A O 1
ATOM 840 N N . ASN A 1 104 ? -2.689 -8.734 8.625 1 93.81 104 ASN A N 1
ATOM 841 C CA . ASN A 1 104 ? -2.486 -8.094 7.332 1 93.81 104 ASN A CA 1
ATOM 842 C C . ASN A 1 104 ? -2.84 -6.609 7.379 1 93.81 104 ASN A C 1
ATOM 844 O O . ASN A 1 104 ? -2.75 -5.91 6.367 1 93.81 104 ASN A O 1
ATOM 848 N N . THR A 1 105 ? -3.193 -6.117 8.531 1 95.69 105 THR A N 1
ATOM 849 C CA . THR A 1 105 ? -3.738 -4.77 8.664 1 95.69 105 THR A CA 1
ATOM 850 C C . THR A 1 105 ? -2.752 -3.73 8.141 1 95.69 105 THR A C 1
ATOM 852 O O . THR A 1 105 ? -3.141 -2.797 7.438 1 95.69 105 THR A O 1
ATOM 855 N N . HIS A 1 106 ? -1.487 -3.881 8.438 1 96.06 106 HIS A N 1
ATOM 856 C CA . HIS A 1 106 ? -0.504 -2.895 8.008 1 96.06 106 HIS A CA 1
ATOM 857 C C . HIS A 1 106 ? -0.324 -2.926 6.492 1 96.06 106 HIS A C 1
ATOM 859 O O . HIS A 1 106 ? -0.09 -1.888 5.867 1 96.06 106 HIS A O 1
ATOM 865 N N . PHE A 1 107 ? -0.459 -4.105 5.863 1 97 107 PHE A N 1
ATOM 866 C CA . PHE A 1 107 ? -0.479 -4.184 4.406 1 97 107 PHE A CA 1
ATOM 867 C C . PHE A 1 107 ? -1.677 -3.43 3.842 1 97 107 PHE A C 1
ATOM 869 O O . PHE A 1 107 ? -1.538 -2.654 2.895 1 97 107 PHE A O 1
ATOM 876 N N . ASP A 1 108 ? -2.855 -3.711 4.5 1 97.94 108 ASP A N 1
ATOM 877 C CA . ASP A 1 108 ? -4.082 -3.047 4.066 1 97.94 108 ASP A CA 1
ATOM 878 C C . ASP A 1 108 ? -3.91 -1.529 4.059 1 97.94 108 ASP A C 1
ATOM 880 O O . ASP A 1 108 ? -4.293 -0.863 3.094 1 97.94 108 ASP A O 1
ATOM 884 N N . VAL A 1 109 ? -3.303 -1.038 5.109 1 98.44 109 VAL A N 1
ATOM 885 C CA . VAL A 1 109 ? -3.1 0.402 5.23 1 98.44 109 VAL A CA 1
ATOM 886 C C . VAL A 1 109 ? -2.148 0.883 4.137 1 98.44 109 VAL A C 1
ATOM 888 O O . VAL A 1 109 ? -2.33 1.97 3.584 1 98.44 109 VAL A O 1
ATOM 891 N N . GLY A 1 110 ? -1.113 0.109 3.867 1 98.38 110 GLY A N 1
ATOM 892 C CA . GLY A 1 110 ? -0.222 0.45 2.77 1 98.38 110 GLY A CA 1
ATOM 893 C C . GLY A 1 110 ? -0.933 0.553 1.435 1 98.38 110 GLY A C 1
ATOM 894 O O . GLY A 1 110 ? -0.738 1.52 0.694 1 98.38 110 GLY A O 1
ATOM 895 N N . PHE A 1 111 ? -1.807 -0.429 1.09 1 98.56 111 PHE A N 1
ATOM 896 C CA . PHE A 1 111 ? -2.594 -0.402 -0.138 1 98.56 111 PHE A CA 1
ATOM 897 C C . PHE A 1 111 ? -3.463 0.849 -0.196 1 98.56 111 PHE A C 1
ATOM 899 O O . PHE A 1 111 ? -3.475 1.558 -1.204 1 98.56 111 PHE A O 1
ATOM 906 N N . ILE A 1 112 ? -4.145 1.065 0.916 1 98.69 112 ILE A N 1
ATOM 907 C CA . ILE A 1 112 ? -5.098 2.162 1.042 1 98.69 112 ILE A CA 1
ATOM 908 C C . ILE A 1 112 ? -4.375 3.496 0.875 1 98.69 112 ILE A C 1
ATOM 910 O O . ILE A 1 112 ? -4.773 4.324 0.052 1 98.69 112 ILE A O 1
ATOM 914 N N . ALA A 1 113 ? -3.34 3.645 1.625 1 98.75 113 ALA A N 1
ATOM 915 C CA . ALA A 1 113 ? -2.598 4.902 1.609 1 98.75 113 ALA A CA 1
ATOM 916 C C . ALA A 1 113 ? -2.004 5.172 0.229 1 98.75 113 ALA A C 1
ATOM 918 O O . ALA A 1 113 ? -2.006 6.312 -0.243 1 98.75 113 ALA A O 1
ATOM 919 N N . GLN A 1 114 ? -1.494 4.133 -0.371 1 98.62 114 GLN A N 1
ATOM 920 C CA . GLN A 1 114 ? -0.897 4.352 -1.685 1 98.62 114 GLN A CA 1
ATOM 921 C C . GLN A 1 114 ? -1.95 4.777 -2.705 1 98.62 114 GLN A C 1
ATOM 923 O O . GLN A 1 114 ? -1.697 5.648 -3.539 1 98.62 114 GLN A O 1
ATOM 928 N N . ASN A 1 115 ? -3.119 4.137 -2.713 1 98.44 115 ASN A N 1
ATOM 929 C CA . ASN A 1 115 ? -4.207 4.621 -3.557 1 98.44 115 ASN A CA 1
ATOM 930 C C . ASN A 1 115 ? -4.488 6.102 -3.312 1 98.44 115 ASN A C 1
ATOM 932 O O . ASN A 1 115 ? -4.695 6.863 -4.262 1 98.44 115 ASN A O 1
ATOM 936 N N . MET A 1 116 ? -4.52 6.477 -2.078 1 98.62 116 MET A N 1
ATOM 937 C CA . MET A 1 116 ? -4.816 7.863 -1.723 1 98.62 116 MET A CA 1
ATOM 938 C C . MET A 1 116 ? -3.717 8.797 -2.209 1 98.62 116 MET A C 1
ATOM 940 O O . MET A 1 116 ? -4 9.875 -2.744 1 98.62 116 MET A O 1
ATOM 944 N N . LEU A 1 117 ? -2.482 8.414 -1.982 1 98.44 117 LEU A N 1
ATOM 945 C CA . LEU A 1 117 ? -1.349 9.203 -2.439 1 98.44 117 LEU A CA 1
ATOM 946 C C . LEU A 1 117 ? -1.392 9.391 -3.953 1 98.44 117 LEU A C 1
ATOM 948 O O . LEU A 1 117 ? -1.174 10.5 -4.453 1 98.44 117 LEU A O 1
ATOM 952 N N . LEU A 1 118 ? -1.689 8.344 -4.691 1 98.19 118 LEU A N 1
ATOM 953 C CA . LEU A 1 118 ? -1.747 8.406 -6.148 1 98.19 118 LEU A CA 1
ATOM 954 C C . LEU A 1 118 ? -2.934 9.242 -6.613 1 98.19 118 LEU A C 1
ATOM 956 O O . LEU A 1 118 ? -2.822 10 -7.578 1 98.19 118 LEU A O 1
ATOM 960 N N . ALA A 1 119 ? -4.051 9.109 -5.945 1 97.94 119 ALA A N 1
ATOM 961 C CA . ALA A 1 119 ? -5.207 9.953 -6.254 1 97.94 119 ALA A CA 1
ATOM 962 C C . ALA A 1 119 ? -4.883 11.43 -6.043 1 97.94 119 ALA A C 1
ATOM 964 O O . ALA A 1 119 ? -5.273 12.273 -6.852 1 97.94 119 ALA A O 1
ATOM 965 N N . ALA A 1 120 ? -4.223 11.75 -4.914 1 98.06 120 ALA A N 1
ATOM 966 C CA . ALA A 1 120 ? -3.807 13.125 -4.66 1 98.06 120 ALA A CA 1
ATOM 967 C C . ALA A 1 120 ? -2.943 13.656 -5.801 1 98.06 120 ALA A C 1
ATOM 969 O O . ALA A 1 120 ? -3.16 14.773 -6.289 1 98.06 120 ALA A O 1
ATOM 970 N N . ASN A 1 121 ? -2.029 12.852 -6.234 1 96.81 121 ASN A N 1
ATOM 971 C CA . ASN A 1 121 ? -1.151 13.219 -7.34 1 96.81 121 ASN A CA 1
ATOM 972 C C . ASN A 1 121 ? -1.941 13.477 -8.617 1 96.81 121 ASN A C 1
ATOM 974 O O . ASN A 1 121 ? -1.688 14.453 -9.32 1 96.81 121 ASN A O 1
ATOM 978 N N . ILE A 1 122 ? -2.867 12.633 -8.922 1 96.31 122 ILE A N 1
ATOM 979 C CA . ILE A 1 122 ? -3.717 12.766 -10.102 1 96.31 122 ILE A CA 1
ATOM 980 C C . ILE A 1 122 ? -4.52 14.062 -10.016 1 96.31 122 ILE A C 1
ATOM 982 O O . ILE A 1 122 ? -4.738 14.734 -11.023 1 96.31 122 ILE A O 1
ATOM 986 N N . GLU A 1 123 ? -4.898 14.461 -8.844 1 97.06 123 GLU A N 1
ATOM 987 C CA . GLU A 1 123 ? -5.715 15.648 -8.609 1 97.06 123 GLU A CA 1
ATOM 988 C C . GLU A 1 123 ? -4.855 16.906 -8.539 1 97.06 123 GLU A C 1
ATOM 990 O O . GLU A 1 123 ? -5.359 18 -8.258 1 97.06 123 GLU A O 1
ATOM 995 N N . GLY A 1 124 ? -3.566 16.734 -8.727 1 96.12 124 GLY A N 1
ATOM 996 C CA . GLY A 1 124 ? -2.66 17.875 -8.703 1 96.12 124 GLY A CA 1
ATOM 997 C C . GLY A 1 124 ? -2.289 18.312 -7.297 1 96.12 124 GLY A C 1
ATOM 998 O O . GLY A 1 124 ? -1.916 19.469 -7.078 1 96.12 124 GLY A O 1
ATOM 999 N N . LEU A 1 125 ? -2.506 17.484 -6.328 1 97.75 125 LEU A N 1
ATOM 1000 C CA . LEU A 1 125 ? -2.168 17.766 -4.938 1 97.75 125 LEU A CA 1
ATOM 1001 C C . LEU A 1 125 ? -0.883 17.047 -4.531 1 97.75 125 LEU A C 1
ATOM 1003 O O . LEU A 1 125 ? -0.484 16.078 -5.168 1 97.75 125 LEU A O 1
ATOM 1007 N N . ALA A 1 126 ? -0.208 17.609 -3.52 1 97.31 126 ALA A N 1
ATOM 1008 C CA . ALA A 1 126 ? 0.883 16.938 -2.826 1 97.31 126 ALA A CA 1
ATOM 1009 C C . ALA A 1 126 ? 0.367 16.156 -1.616 1 97.31 126 ALA A C 1
ATOM 1011 O O . ALA A 1 126 ? -0.692 16.484 -1.071 1 97.31 126 ALA A O 1
ATOM 1012 N N . ALA A 1 127 ? 1.111 15.141 -1.258 1 97.44 127 ALA A N 1
ATOM 1013 C CA . ALA A 1 127 ? 0.742 14.344 -0.09 1 97.44 127 ALA A CA 1
ATOM 1014 C C . ALA A 1 127 ? 1.954 13.617 0.487 1 97.44 127 ALA A C 1
ATOM 1016 O O . ALA A 1 127 ? 2.928 13.359 -0.225 1 97.44 127 ALA A O 1
ATOM 1017 N N . VAL A 1 128 ? 1.9 13.336 1.761 1 97.19 128 VAL A N 1
ATOM 1018 C CA . VAL A 1 128 ? 2.969 12.609 2.436 1 97.19 128 VAL A CA 1
ATOM 1019 C C . VAL A 1 128 ? 2.377 11.703 3.514 1 97.19 128 VAL A C 1
ATOM 1021 O O . VAL A 1 128 ? 1.548 12.141 4.316 1 97.19 128 VAL A O 1
ATOM 1024 N N . PRO A 1 129 ? 2.695 10.398 3.422 1 97.75 129 PRO A N 1
ATOM 1025 C CA . PRO A 1 129 ? 2.336 9.531 4.547 1 97.75 129 PRO A CA 1
ATOM 1026 C C . PRO A 1 129 ? 3.229 9.75 5.766 1 97.75 129 PRO A C 1
ATOM 1028 O O . PRO A 1 129 ? 4.449 9.867 5.629 1 97.75 129 PRO A O 1
ATOM 1031 N N . ILE A 1 130 ? 2.633 9.82 6.914 1 95.12 130 ILE A N 1
ATOM 1032 C CA . ILE A 1 130 ? 3.35 10.125 8.148 1 95.12 130 ILE A CA 1
ATOM 1033 C C . ILE A 1 130 ? 3.09 9.023 9.172 1 95.12 130 ILE A C 1
ATOM 1035 O O . ILE A 1 130 ? 2.014 8.969 9.773 1 95.12 130 ILE A O 1
ATOM 1039 N N . GLY A 1 131 ? 4.117 8.211 9.453 1 93.38 131 GLY A N 1
ATOM 1040 C CA . GLY A 1 131 ? 4.012 7.105 10.391 1 93.38 131 GLY A CA 1
ATOM 1041 C C . GLY A 1 131 ? 4.379 7.488 11.812 1 93.38 131 GLY A C 1
ATOM 1042 O O . GLY A 1 131 ? 3.875 6.902 12.773 1 93.38 131 GLY A O 1
ATOM 1043 N N . VAL A 1 132 ? 5.18 8.539 11.984 1 90.19 132 VAL A N 1
ATOM 1044 C CA . VAL A 1 132 ? 5.707 8.906 13.297 1 90.19 132 VAL A CA 1
ATOM 1045 C C . VAL A 1 132 ? 4.57 9.398 14.188 1 90.19 132 VAL A C 1
ATOM 1047 O O . VAL A 1 132 ? 4.707 9.438 15.414 1 90.19 132 VAL A O 1
ATOM 1050 N N . ILE A 1 133 ? 3.4 9.625 13.609 1 92.12 133 ILE A N 1
ATOM 1051 C CA . ILE A 1 133 ? 2.236 10.094 14.352 1 92.12 133 ILE A CA 1
ATOM 1052 C C . ILE A 1 133 ? 1.792 9.031 15.352 1 92.12 133 ILE A C 1
ATOM 1054 O O . ILE A 1 133 ? 1.098 9.328 16.328 1 92.12 133 ILE A O 1
ATOM 1058 N N . THR A 1 134 ? 2.193 7.781 15.133 1 92.56 134 THR A N 1
ATOM 1059 C CA . THR A 1 134 ? 1.798 6.676 16 1 92.56 134 THR A CA 1
ATOM 1060 C C . THR A 1 134 ? 2.398 6.844 17.391 1 92.56 134 THR A C 1
ATOM 1062 O O . THR A 1 134 ? 1.841 6.348 18.375 1 92.56 134 THR A O 1
ATOM 1065 N N . VAL A 1 135 ? 3.508 7.562 17.5 1 91.94 135 VAL A N 1
ATOM 1066 C CA . VAL A 1 135 ? 4.172 7.805 18.766 1 91.94 135 VAL A CA 1
ATOM 1067 C C . VAL A 1 135 ? 3.291 8.688 19.656 1 91.94 135 VAL A C 1
ATOM 1069 O O . VAL A 1 135 ? 3.342 8.594 20.875 1 91.94 135 VAL A O 1
ATOM 1072 N N . VAL A 1 136 ? 2.465 9.5 19.047 1 94.56 136 VAL A N 1
ATOM 1073 C CA . VAL A 1 136 ? 1.583 10.406 19.766 1 94.56 136 VAL A CA 1
ATOM 1074 C C . VAL A 1 136 ? 0.126 10.07 19.453 1 94.56 136 VAL A C 1
ATOM 1076 O O . VAL A 1 136 ? -0.722 10.961 19.391 1 94.56 136 VAL A O 1
ATOM 1079 N N . ALA A 1 137 ? -0.128 8.812 19.25 1 93.69 137 ALA A N 1
ATOM 1080 C CA . ALA A 1 137 ? -1.438 8.344 18.797 1 93.69 137 ALA A CA 1
ATOM 1081 C C . ALA A 1 137 ? -2.525 8.727 19.797 1 93.69 137 ALA A C 1
ATOM 1083 O O . ALA A 1 137 ? -3.629 9.109 19.406 1 93.69 137 ALA A O 1
ATOM 1084 N N . ASP A 1 138 ? -2.205 8.602 21.031 1 91.62 138 ASP A N 1
ATOM 1085 C CA . ASP A 1 138 ? -3.197 8.875 22.078 1 91.62 138 ASP A CA 1
ATOM 1086 C C . ASP A 1 138 ? -3.709 10.305 21.984 1 91.62 138 ASP A C 1
ATOM 1088 O O . ASP A 1 138 ? -4.91 10.555 22.109 1 91.62 138 ASP A O 1
ATOM 1092 N N . LYS A 1 139 ? -2.855 11.242 21.781 1 90.81 139 LYS A N 1
ATOM 1093 C CA . LYS A 1 139 ? -3.242 12.648 21.703 1 90.81 139 LYS A CA 1
ATOM 1094 C C . LYS A 1 139 ? -4.082 12.922 20.469 1 90.81 139 LYS A C 1
ATOM 1096 O O . LYS A 1 139 ? -5.051 13.68 20.516 1 90.81 139 LYS A O 1
ATOM 1101 N N . TRP A 1 140 ? -3.746 12.375 19.406 1 91.19 140 TRP A N 1
ATOM 1102 C CA . TRP A 1 140 ? -4.512 12.539 18.172 1 91.19 140 TRP A CA 1
ATOM 1103 C C . TRP A 1 140 ? -5.891 11.891 18.297 1 91.19 140 TRP A C 1
ATOM 1105 O O . TRP A 1 140 ? -6.902 12.508 17.953 1 91.19 140 TRP A O 1
ATOM 1115 N N . LEU A 1 141 ? -5.887 10.695 18.797 1 92.12 141 LEU A N 1
ATOM 1116 C CA . LEU A 1 141 ? -7.152 9.984 18.953 1 92.12 141 LEU A CA 1
ATOM 1117 C C . LEU A 1 141 ? -8.078 10.727 19.922 1 92.12 141 LEU A C 1
ATOM 1119 O O . LEU A 1 141 ? -9.281 10.82 19.672 1 92.12 141 LEU A O 1
ATOM 1123 N N . ASP A 1 142 ? -7.48 11.227 20.984 1 90.38 142 ASP A N 1
ATOM 1124 C CA . ASP A 1 142 ? -8.266 12.023 21.922 1 90.38 142 ASP A CA 1
ATOM 1125 C C . ASP A 1 142 ? -8.906 13.219 21.234 1 90.38 142 ASP A C 1
ATOM 1127 O O . ASP A 1 142 ? -10.094 13.5 21.422 1 90.38 142 ASP A O 1
ATOM 1131 N N . ALA A 1 143 ? -8.164 13.875 20.469 1 85.88 143 ALA A N 1
ATOM 1132 C CA . ALA A 1 143 ? -8.672 15.047 19.766 1 85.88 143 ALA A CA 1
ATOM 1133 C C . ALA A 1 143 ? -9.773 14.656 18.781 1 85.88 143 ALA A C 1
ATOM 1135 O O . ALA A 1 143 ? -10.781 15.352 18.656 1 85.88 143 ALA A O 1
ATOM 1136 N N . LEU A 1 144 ? -9.633 13.547 18.062 1 82.25 144 LEU A N 1
ATOM 1137 C CA . LEU A 1 144 ? -10.609 13.078 17.094 1 82.25 144 LEU A CA 1
ATOM 1138 C C . LEU A 1 144 ? -11.914 12.664 17.781 1 82.25 144 LEU A C 1
ATOM 1140 O O . LEU A 1 144 ? -13 12.961 17.281 1 82.25 144 LEU A O 1
ATOM 1144 N N . HIS A 1 145 ? -11.742 12.008 18.875 1 82.25 145 HIS A N 1
ATOM 1145 C CA . HIS A 1 145 ? -12.906 11.477 19.562 1 82.25 145 HIS A CA 1
ATOM 1146 C C . HIS A 1 145 ? -13.68 12.578 20.281 1 82.25 145 HIS A C 1
ATOM 1148 O O . HIS A 1 145 ? -14.906 12.516 20.391 1 82.25 145 HIS A O 1
ATOM 1154 N N . LEU A 1 146 ? -12.953 13.461 20.797 1 69.44 146 LEU A N 1
ATOM 1155 C CA . LEU A 1 146 ? -13.602 14.594 21.438 1 69.44 146 LEU A CA 1
ATOM 1156 C C . LEU A 1 146 ? -14.516 15.32 20.453 1 69.44 146 LEU A C 1
ATOM 1158 O O . LEU A 1 146 ? -15.625 15.734 20.812 1 69.44 146 LEU A O 1
ATOM 1162 N N . LYS A 1 147 ? -14.07 15.242 19.344 1 68.88 147 LYS A N 1
ATOM 1163 C CA . LYS A 1 147 ? -14.859 15.945 18.328 1 68.88 147 LYS A CA 1
ATOM 1164 C C . LYS A 1 147 ? -16.047 15.109 17.875 1 68.88 147 LYS A C 1
ATOM 1166 O O . LYS A 1 147 ? -17.078 15.648 17.484 1 68.88 147 LYS A O 1
ATOM 1171 N N . THR A 1 148 ? -15.891 13.836 17.953 1 67.31 148 THR A N 1
ATOM 1172 C CA . THR A 1 148 ? -16.953 12.969 17.469 1 67.31 148 THR A CA 1
ATOM 1173 C C . THR A 1 148 ? -17.797 12.445 18.609 1 67.31 148 THR A C 1
ATOM 1175 O O . THR A 1 148 ? -18.891 11.914 18.391 1 67.31 148 THR A O 1
ATOM 1178 N N . LYS A 1 149 ? -17.453 12.648 19.797 1 65.12 149 LYS A N 1
ATOM 1179 C CA . LYS A 1 149 ? -18.125 12.172 21.016 1 65.12 149 LYS A CA 1
ATOM 1180 C C . LYS A 1 149 ? -18.188 10.648 21.047 1 65.12 149 LYS A C 1
ATOM 1182 O O . LYS A 1 149 ? -18.969 10.07 21.812 1 65.12 149 LYS A O 1
ATOM 1187 N N . ILE A 1 150 ? -17.516 9.977 20.25 1 59.19 150 ILE A N 1
ATOM 1188 C CA . ILE A 1 150 ? -17.5 8.523 20.234 1 59.19 150 ILE A CA 1
ATOM 1189 C C . ILE A 1 150 ? -16.125 8.016 20.656 1 59.19 150 ILE A C 1
ATOM 1191 O O . ILE A 1 150 ? -15.117 8.352 20.016 1 59.19 150 ILE A O 1
ATOM 1195 N N . LYS A 1 151 ? -16.25 7.508 21.922 1 63.62 151 LYS A N 1
ATOM 1196 C CA . LYS A 1 151 ? -15.008 6.891 22.391 1 63.62 151 LYS A CA 1
A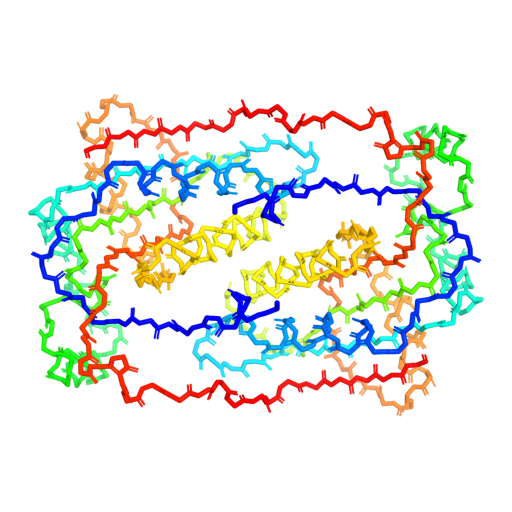TOM 1197 C C . LYS A 1 151 ? -14.844 5.484 21.828 1 63.62 151 LYS A C 1
ATOM 1199 O O . LYS A 1 151 ? -15.688 4.613 22.062 1 63.62 151 LYS A O 1
ATOM 1204 N N . LYS A 1 152 ? -14.055 5.438 20.766 1 70.69 152 LYS A N 1
ATOM 1205 C CA . LYS A 1 152 ? -13.734 4.094 20.297 1 70.69 152 LYS A CA 1
ATOM 1206 C C . LYS A 1 152 ? -12.289 3.727 20.609 1 70.69 152 LYS A C 1
ATOM 1208 O O . LYS A 1 152 ? -11.422 4.598 20.672 1 70.69 152 LYS A O 1
ATOM 1213 N N . GLU A 1 153 ? -12.195 2.494 21.172 1 88.69 153 GLU A N 1
ATOM 1214 C CA . GLU A 1 153 ? -10.852 1.948 21.281 1 88.69 153 GLU A CA 1
ATOM 1215 C C . GLU A 1 153 ? -10.234 1.693 19.906 1 88.69 153 GLU A C 1
ATOM 1217 O O . GLU A 1 153 ? -10.484 0.652 19.297 1 88.69 153 GLU A O 1
ATOM 1222 N N . GLU A 1 154 ? -9.562 2.727 19.453 1 93.94 154 GLU A N 1
ATOM 1223 C CA . GLU A 1 154 ? -8.969 2.643 18.125 1 93.94 154 GLU A CA 1
ATOM 1224 C C . GLU A 1 154 ? -7.449 2.711 18.188 1 93.94 154 GLU A C 1
ATOM 1226 O O . GLU A 1 154 ? -6.887 3.234 19.156 1 93.94 154 GLU A O 1
ATOM 1231 N N . GLU A 1 155 ? -6.879 2.117 17.281 1 95.31 155 GLU A N 1
ATOM 1232 C CA . GLU A 1 155 ? -5.449 2.24 17.016 1 95.31 155 GLU A CA 1
ATOM 1233 C C . GLU A 1 155 ? -5.18 3.145 15.82 1 95.31 155 GLU A C 1
ATOM 1235 O O . GLU A 1 155 ? -5.785 2.979 14.766 1 95.31 155 GLU A O 1
ATOM 1240 N N . LEU A 1 156 ? -4.406 4.18 16.047 1 96.12 156 LEU A N 1
ATOM 1241 C CA . LEU A 1 156 ? -3.975 5.039 14.953 1 96.12 156 LEU A CA 1
ATOM 1242 C C . LEU A 1 156 ? -2.85 4.379 14.156 1 96.12 156 LEU A C 1
ATOM 1244 O O . LEU A 1 156 ? -1.854 3.939 14.734 1 96.12 156 LEU A O 1
ATOM 1248 N N . LEU A 1 157 ? -2.988 4.312 12.852 1 97.19 157 LEU A N 1
ATOM 1249 C CA . LEU A 1 157 ? -2.059 3.521 12.047 1 97.19 157 LEU 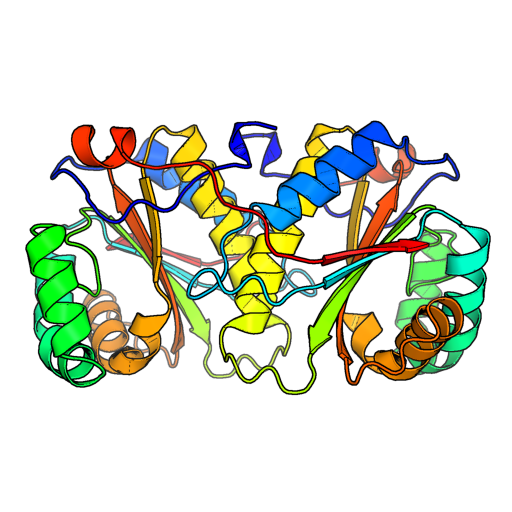A CA 1
ATOM 1250 C C . LEU A 1 157 ? -1.193 4.422 11.172 1 97.19 157 LEU A C 1
ATOM 1252 O O . LEU A 1 157 ? 0.003 4.172 11.008 1 97.19 157 LEU A O 1
ATOM 1256 N N . LEU A 1 158 ? -1.776 5.465 10.578 1 97.81 158 LEU A N 1
ATOM 1257 C CA . LEU A 1 158 ? -1.077 6.301 9.609 1 97.81 158 LEU A CA 1
ATOM 1258 C C . LEU A 1 158 ? -1.824 7.613 9.391 1 97.81 158 LEU A C 1
ATOM 1260 O O . LEU A 1 158 ? -3.053 7.656 9.484 1 97.81 158 LEU A O 1
ATOM 1264 N N . MET A 1 159 ? -1.146 8.625 9.148 1 97.31 159 MET A N 1
ATOM 1265 C CA . MET A 1 159 ? -1.722 9.883 8.688 1 97.31 159 MET A CA 1
ATOM 1266 C C . MET A 1 159 ? -1.239 10.219 7.277 1 97.31 159 MET A C 1
ATOM 1268 O O . MET A 1 159 ? -0.075 9.992 6.945 1 97.31 159 MET A O 1
ATOM 1272 N N . ILE A 1 160 ? -2.092 10.719 6.508 1 98.44 160 ILE A N 1
ATOM 1273 C CA . ILE A 1 160 ? -1.743 11.281 5.207 1 98.44 160 ILE A CA 1
ATOM 1274 C C . ILE A 1 160 ? -1.966 12.789 5.223 1 98.44 160 ILE A C 1
ATOM 1276 O O . ILE A 1 160 ? -3.102 13.258 5.344 1 98.44 160 ILE A O 1
ATOM 1280 N N . ALA A 1 161 ? -0.919 13.562 5.152 1 98.19 161 ALA A N 1
ATOM 1281 C CA . ALA A 1 161 ? -1.007 15.008 4.988 1 98.19 161 ALA A CA 1
ATOM 1282 C C . ALA A 1 161 ? -1.197 15.383 3.521 1 98.19 161 ALA A C 1
ATOM 1284 O O . ALA A 1 161 ? -0.513 14.852 2.645 1 98.19 161 ALA A O 1
ATOM 1285 N N . ILE A 1 162 ? -2.105 16.266 3.275 1 98.31 162 ILE A N 1
ATOM 1286 C CA . ILE A 1 162 ? -2.475 16.594 1.904 1 98.31 162 ILE A CA 1
ATOM 1287 C C . ILE A 1 162 ? -2.578 18.109 1.75 1 98.31 162 ILE A C 1
ATOM 1289 O O . ILE A 1 162 ? -3.047 18.797 2.656 1 98.31 162 ILE A O 1
ATOM 1293 N N . GLY A 1 163 ? -2.229 18.609 0.593 1 98.31 163 GLY A N 1
ATOM 1294 C CA . GLY A 1 163 ? -2.352 20 0.217 1 98.31 163 GLY A CA 1
ATOM 1295 C C . GLY A 1 163 ? -1.686 20.328 -1.107 1 98.31 163 GLY A C 1
ATOM 1296 O O . GLY A 1 163 ? -1.138 19.438 -1.766 1 98.31 163 GLY A O 1
ATOM 1297 N N . TYR A 1 164 ? -1.822 21.594 -1.457 1 98.44 164 TYR A N 1
ATOM 1298 C CA . TYR A 1 164 ? -1.06 22.031 -2.617 1 98.44 164 TYR A CA 1
ATOM 1299 C C . TYR A 1 164 ? 0.409 22.234 -2.26 1 98.44 164 TYR A C 1
ATOM 1301 O O . TYR A 1 164 ? 0.731 22.891 -1.266 1 98.44 164 TYR A O 1
ATOM 1309 N N . GLY A 1 165 ? 1.26 21.625 -3.035 1 97.69 165 GLY A N 1
ATOM 1310 C CA . GLY A 1 165 ? 2.689 21.734 -2.791 1 97.69 165 GLY A CA 1
ATOM 1311 C C . GLY A 1 165 ? 3.246 23.094 -3.131 1 97.69 165 GLY A C 1
ATOM 1312 O O . GLY A 1 165 ? 2.744 23.781 -4.031 1 97.69 165 GLY A O 1
ATOM 1313 N N . ASP A 1 166 ? 4.223 23.469 -2.395 1 97 166 ASP A N 1
ATOM 1314 C CA . ASP A 1 166 ? 4.98 24.672 -2.732 1 97 166 ASP A CA 1
ATOM 1315 C C . ASP A 1 166 ? 5.734 24.484 -4.051 1 97 166 ASP A C 1
ATOM 1317 O O . ASP A 1 166 ? 6.559 23.578 -4.18 1 97 166 ASP A O 1
ATOM 1321 N N . GLU A 1 167 ? 5.527 25.344 -4.977 1 95.31 167 GLU A N 1
ATOM 1322 C CA . GLU A 1 167 ? 6.055 25.188 -6.332 1 95.31 167 GLU A CA 1
ATOM 1323 C C . GLU A 1 167 ? 7.578 25.188 -6.332 1 95.31 167 GLU A C 1
ATOM 1325 O O . GLU A 1 167 ? 8.203 24.453 -7.102 1 95.31 167 GLU A O 1
ATOM 1330 N N . ASP A 1 168 ? 8.172 26.047 -5.57 1 94.69 168 ASP A N 1
ATOM 1331 C CA . ASP A 1 168 ? 9.633 26.094 -5.496 1 94.69 168 ASP A CA 1
ATOM 1332 C C . ASP A 1 168 ? 10.195 24.781 -4.941 1 94.69 168 ASP A C 1
ATOM 1334 O O . ASP A 1 168 ? 11.172 24.25 -5.469 1 94.69 168 ASP A O 1
ATOM 1338 N N . TYR A 1 169 ? 9.586 24.359 -3.965 1 94.31 169 TYR A N 1
ATOM 1339 C CA . TYR A 1 169 ? 10.008 23.078 -3.393 1 94.31 169 TYR A CA 1
ATOM 1340 C C . TYR A 1 169 ? 9.844 21.953 -4.402 1 94.31 169 TYR A C 1
ATOM 1342 O O . TYR A 1 169 ? 10.758 21.156 -4.594 1 94.31 169 TYR A O 1
ATOM 1350 N N . LEU A 1 170 ? 8.734 21.875 -5.047 1 93.31 170 LEU A N 1
ATOM 1351 C CA . LEU A 1 170 ? 8.445 20.844 -6.027 1 93.31 170 LEU A CA 1
ATOM 1352 C C . LEU A 1 170 ? 9.469 20.844 -7.156 1 93.31 170 LEU A C 1
ATOM 1354 O O . LEU A 1 170 ? 9.852 19.797 -7.66 1 93.31 170 LEU A O 1
ATOM 1358 N N . SER A 1 171 ? 9.906 21.984 -7.52 1 92.81 171 SER A N 1
ATOM 1359 C CA . SER A 1 171 ? 10.836 22.141 -8.641 1 92.81 171 SER A CA 1
ATOM 1360 C C . SER A 1 171 ? 12.211 21.578 -8.297 1 92.81 171 SER A C 1
ATOM 1362 O O . SER A 1 171 ? 13.016 21.297 -9.195 1 92.81 171 SER A O 1
ATOM 1364 N N . THR A 1 172 ? 12.5 21.438 -7.023 1 92 172 THR A N 1
ATOM 1365 C CA . THR A 1 172 ? 13.805 20.953 -6.602 1 92 172 THR A CA 1
ATOM 1366 C C . THR A 1 172 ? 13.805 19.438 -6.457 1 92 172 THR A C 1
ATOM 1368 O O . THR A 1 172 ? 14.859 18.828 -6.293 1 92 172 THR A O 1
ATOM 1371 N N . MET A 1 173 ? 12.672 18.875 -6.508 1 91 173 MET A N 1
ATOM 1372 C CA . MET A 1 173 ? 12.562 17.438 -6.25 1 91 173 MET A CA 1
ATOM 1373 C C . MET A 1 173 ? 13.109 16.625 -7.418 1 91 173 MET A C 1
ATOM 1375 O O . MET A 1 173 ? 12.797 16.906 -8.578 1 91 173 MET A O 1
ATOM 1379 N N . GLU A 1 174 ? 13.883 15.625 -7.105 1 92.25 174 GLU A N 1
ATOM 1380 C CA . GLU A 1 174 ? 14.484 14.727 -8.086 1 92.25 174 GLU A CA 1
ATOM 1381 C C . GLU A 1 174 ? 13.766 13.383 -8.109 1 92.25 174 GLU A C 1
ATOM 1383 O O . GLU A 1 174 ? 13.117 13 -7.133 1 92.25 174 GLU A O 1
ATOM 1388 N N . PRO A 1 175 ? 13.883 12.758 -9.289 1 92.19 175 PRO A N 1
ATOM 1389 C CA . PRO A 1 175 ? 13.344 11.398 -9.305 1 92.19 175 PRO A CA 1
ATOM 1390 C C . PRO A 1 175 ? 13.969 10.508 -8.234 1 92.19 175 PRO A C 1
ATOM 1392 O O . PRO A 1 175 ? 15.078 10.781 -7.766 1 92.19 175 PRO A O 1
ATOM 1395 N N . LYS A 1 176 ? 13.133 9.555 -7.867 1 93.69 176 LYS A N 1
ATOM 1396 C CA . LYS A 1 176 ? 13.641 8.609 -6.871 1 93.69 176 LYS A CA 1
ATOM 1397 C C . LYS A 1 176 ? 14.844 7.836 -7.402 1 93.69 176 LYS A C 1
ATOM 1399 O O . LYS A 1 176 ? 14.805 7.32 -8.523 1 93.69 176 LYS A O 1
ATOM 1404 N N . GLU A 1 177 ? 15.922 7.848 -6.625 1 95.31 177 GLU A N 1
ATOM 1405 C CA . GLU A 1 177 ? 17.031 6.938 -6.926 1 95.31 177 GLU A CA 1
ATOM 1406 C C . GLU A 1 177 ? 16.688 5.508 -6.508 1 95.31 177 GLU A C 1
ATOM 1408 O O . GLU A 1 177 ? 16.5 5.234 -5.324 1 95.31 177 GLU A O 1
ATOM 1413 N N . LEU A 1 178 ? 16.719 4.617 -7.465 1 95.88 178 LEU A N 1
ATOM 1414 C CA . LEU A 1 178 ? 16.328 3.246 -7.172 1 95.88 178 LEU A CA 1
ATOM 1415 C C . LEU A 1 178 ? 17.5 2.438 -6.648 1 95.88 178 LEU A C 1
ATOM 1417 O O . LEU A 1 178 ? 18.531 2.307 -7.328 1 95.88 178 LEU A O 1
ATOM 1421 N N . LYS A 1 179 ? 17.297 1.936 -5.41 1 95.88 179 LYS A N 1
ATOM 1422 C CA . LYS A 1 179 ? 18.344 1.175 -4.754 1 95.88 179 LYS A CA 1
ATOM 1423 C C . LYS A 1 179 ? 17.922 -0.272 -4.523 1 95.88 179 LYS A C 1
ATOM 1425 O O . LYS A 1 179 ? 18.766 -1.13 -4.227 1 95.88 179 LYS A O 1
ATOM 1430 N N . SER A 1 180 ? 16.641 -0.563 -4.676 1 93.81 180 SER A N 1
ATOM 1431 C CA . SER A 1 180 ? 16.141 -1.901 -4.391 1 93.81 180 SER A CA 1
ATOM 1432 C C . SER A 1 180 ? 16.672 -2.922 -5.387 1 93.81 180 SER A C 1
ATOM 1434 O O . SER A 1 180 ? 17.016 -2.572 -6.52 1 93.81 180 SER A O 1
ATOM 1436 N N . LYS A 1 181 ? 16.703 -4.168 -4.949 1 92 181 LYS A N 1
ATOM 1437 C CA . LYS A 1 181 ? 17.25 -5.234 -5.777 1 92 181 LYS A CA 1
ATOM 1438 C C . LYS A 1 181 ? 16.141 -6.023 -6.473 1 92 181 LYS A C 1
ATOM 1440 O O . LYS A 1 181 ? 15.102 -6.293 -5.875 1 92 181 LYS A O 1
ATOM 1445 N N . VAL A 1 182 ? 16.453 -6.379 -7.707 1 94.19 182 VAL A N 1
ATOM 1446 C CA . VAL A 1 182 ? 15.562 -7.211 -8.5 1 94.19 182 VAL A CA 1
ATOM 1447 C C . VAL A 1 182 ? 16.297 -8.469 -8.969 1 94.19 182 VAL A C 1
ATOM 1449 O O . VAL A 1 182 ? 17.406 -8.383 -9.5 1 94.19 182 VAL A O 1
ATOM 1452 N N . VAL A 1 183 ? 15.734 -9.539 -8.711 1 90.62 183 VAL A N 1
ATOM 1453 C CA . VAL A 1 183 ? 16.281 -10.82 -9.141 1 90.62 183 VAL A CA 1
ATOM 1454 C C . VAL A 1 183 ? 15.305 -11.523 -10.07 1 90.62 183 VAL A C 1
ATOM 1456 O O . VAL A 1 183 ? 14.133 -11.711 -9.727 1 90.62 183 VAL A O 1
ATOM 1459 N N . TYR A 1 184 ? 15.773 -11.93 -11.25 1 89.56 184 TYR A N 1
ATOM 1460 C CA . TYR A 1 184 ? 14.938 -12.617 -12.227 1 89.56 184 TYR A CA 1
ATOM 1461 C C . TYR A 1 184 ? 15.227 -14.117 -12.234 1 89.56 184 TYR A C 1
ATOM 1463 O O . TYR A 1 184 ? 16.391 -14.531 -12.141 1 89.56 184 TYR A O 1
ATOM 1471 N N . HIS A 1 185 ? 14.078 -14.781 -12.25 1 83.38 185 HIS A N 1
ATOM 1472 C CA . HIS A 1 185 ? 14.195 -16.234 -12.367 1 83.38 185 HIS A CA 1
ATOM 1473 C C . HIS A 1 185 ? 13.484 -16.734 -13.617 1 83.38 185 HIS A C 1
ATOM 1475 O O . HIS A 1 185 ? 12.422 -16.234 -13.984 1 83.38 185 HIS A O 1
ATOM 1481 N N . MET B 1 1 ? -8.789 8.445 -12.523 1 82.12 1 MET B N 1
ATOM 1482 C CA . MET B 1 1 ? -9.211 7.84 -11.266 1 82.12 1 MET B CA 1
ATOM 1483 C C . MET B 1 1 ? -9.617 6.383 -11.469 1 82.12 1 MET B C 1
ATOM 1485 O O . MET B 1 1 ? -9.422 5.547 -10.586 1 82.12 1 MET B O 1
ATOM 1489 N N . LYS B 1 2 ? -9.977 6.031 -12.664 1 81.5 2 LYS B N 1
ATOM 1490 C CA . LYS B 1 2 ? -10.508 4.703 -12.938 1 81.5 2 LYS B CA 1
ATOM 1491 C C . LYS B 1 2 ? -9.453 3.627 -12.703 1 81.5 2 LYS B C 1
ATOM 1493 O O . LYS B 1 2 ? -9.758 2.541 -12.211 1 81.5 2 LYS B O 1
ATOM 1498 N N . SER B 1 3 ? -8.219 3.984 -13.023 1 84.62 3 SER B N 1
ATOM 1499 C CA . SER B 1 3 ? -7.141 3.01 -12.914 1 84.62 3 SER B CA 1
ATOM 1500 C C . SER B 1 3 ? -6.875 2.639 -11.461 1 84.62 3 SER B C 1
ATOM 1502 O O . SER B 1 3 ? -6.234 1.623 -11.18 1 84.62 3 SER B O 1
ATOM 1504 N N . LEU B 1 4 ? -7.395 3.443 -10.547 1 91.31 4 LEU B N 1
ATOM 1505 C CA . LEU B 1 4 ? -7.148 3.199 -9.125 1 91.31 4 LEU B CA 1
ATOM 1506 C C . LEU B 1 4 ? -8.18 2.23 -8.555 1 91.31 4 LEU B C 1
ATOM 1508 O O . LEU B 1 4 ? -8.008 1.726 -7.441 1 91.31 4 LEU B O 1
ATOM 1512 N N . TYR B 1 5 ? -9.219 1.919 -9.359 1 91.19 5 TYR B N 1
ATOM 1513 C CA . TYR B 1 5 ? -10.328 1.097 -8.875 1 91.19 5 TYR B CA 1
ATOM 1514 C C . TYR B 1 5 ? -10.258 -0.308 -9.461 1 91.19 5 TYR B C 1
ATOM 1516 O O . TYR B 1 5 ? -11.273 -0.859 -9.891 1 91.19 5 TYR B O 1
ATOM 1524 N N . ARG B 1 6 ? -9.156 -0.832 -9.375 1 90.12 6 ARG B N 1
ATOM 1525 C CA . ARG B 1 6 ? -8.984 -2.199 -9.859 1 90.12 6 ARG B CA 1
ATOM 1526 C C . ARG B 1 6 ? -9.625 -3.197 -8.898 1 90.12 6 ARG B C 1
ATOM 1528 O O . ARG B 1 6 ? -9.852 -2.889 -7.727 1 90.12 6 ARG B O 1
ATOM 1535 N N . ARG B 1 7 ? -9.938 -4.402 -9.484 1 92.56 7 ARG B N 1
ATOM 1536 C CA . ARG B 1 7 ? -10.445 -5.52 -8.695 1 92.56 7 ARG B CA 1
ATOM 1537 C C . ARG B 1 7 ? -9.508 -6.715 -8.773 1 92.56 7 ARG B C 1
ATOM 1539 O O . ARG B 1 7 ? -8.805 -6.895 -9.766 1 92.56 7 ARG B O 1
ATOM 1546 N N . THR B 1 8 ? -9.547 -7.445 -7.742 1 92.69 8 THR B N 1
ATOM 1547 C CA . THR B 1 8 ? -8.719 -8.641 -7.672 1 92.69 8 THR B CA 1
ATOM 1548 C C . THR B 1 8 ? -9.273 -9.742 -8.57 1 92.69 8 THR B C 1
ATOM 1550 O O . THR B 1 8 ? -10.469 -10.039 -8.523 1 92.69 8 THR B O 1
ATOM 1553 N N . CYS B 1 9 ? -8.367 -10.258 -9.375 1 92.75 9 CYS B N 1
ATOM 1554 C CA . CYS B 1 9 ? -8.695 -11.391 -10.234 1 92.75 9 CYS B CA 1
ATOM 1555 C C . CYS B 1 9 ? -7.879 -12.617 -9.859 1 92.75 9 CYS B C 1
ATOM 1557 O O . CYS B 1 9 ? -6.652 -12.555 -9.781 1 92.75 9 CYS B O 1
ATOM 1559 N N . ARG B 1 10 ? -8.562 -13.727 -9.719 1 93.88 10 ARG B N 1
ATOM 1560 C CA . ARG B 1 10 ? -7.906 -14.945 -9.25 1 93.88 10 ARG B CA 1
ATOM 1561 C C . ARG B 1 10 ? -8.008 -16.047 -10.297 1 93.88 10 ARG B C 1
ATOM 1563 O O . ARG B 1 10 ? -7.875 -17.234 -9.961 1 93.88 10 ARG B O 1
ATOM 1570 N N . LYS B 1 11 ? -8.32 -15.727 -11.438 1 96.75 11 LYS B N 1
ATOM 1571 C CA . LYS B 1 11 ? -8.359 -16.656 -12.555 1 96.75 11 LYS B CA 1
ATOM 1572 C C . LYS B 1 11 ? -7.602 -16.125 -13.758 1 96.75 11 LYS B C 1
ATOM 1574 O O . LYS B 1 11 ? -8 -15.117 -14.352 1 96.75 11 LYS B O 1
ATOM 1579 N N . PHE B 1 12 ? -6.566 -16.875 -14.156 1 97.62 12 PHE B N 1
ATOM 1580 C CA . PHE B 1 12 ? -5.684 -16.422 -15.227 1 97.62 12 PHE B CA 1
ATOM 1581 C C . PHE B 1 12 ? -5.762 -17.359 -16.422 1 97.62 12 PHE B C 1
ATOM 1583 O O . PHE B 1 12 ? -5.973 -18.562 -16.266 1 97.62 12 PHE B O 1
ATOM 1590 N N . ILE B 1 13 ? -5.621 -16.797 -17.594 1 96.81 13 ILE B N 1
ATOM 1591 C CA . ILE B 1 13 ? -5.348 -17.656 -18.75 1 96.81 13 ILE B CA 1
ATOM 1592 C C . ILE B 1 13 ? -3.842 -17.875 -18.875 1 96.81 13 ILE B C 1
ATOM 1594 O O . ILE B 1 13 ? -3.045 -17.141 -18.281 1 96.81 13 ILE B O 1
ATOM 1598 N N . GLN B 1 14 ? -3.543 -18.906 -19.609 1 94.69 14 GLN B N 1
ATOM 1599 C CA . GLN B 1 14 ? -2.141 -19.312 -19.688 1 94.69 14 GLN B CA 1
ATOM 1600 C C . GLN B 1 14 ? -1.422 -18.594 -20.828 1 94.69 14 GLN B C 1
ATOM 1602 O O . GLN B 1 14 ? -1.02 -19.234 -21.797 1 94.69 14 GLN B O 1
ATOM 1607 N N . LYS B 1 15 ? -1.368 -17.375 -20.797 1 96.5 15 LYS B N 1
ATOM 1608 C CA . LYS B 1 15 ? -0.625 -16.516 -21.703 1 96.5 15 LYS B CA 1
ATOM 1609 C C . LYS B 1 15 ? 0.546 -15.844 -21 1 96.5 15 LYS B C 1
ATOM 1611 O O . LYS B 1 15 ? 0.397 -15.344 -19.891 1 96.5 15 LYS B O 1
ATOM 1616 N N . GLU B 1 16 ? 1.667 -15.883 -21.625 1 96.31 16 GLU B N 1
ATOM 1617 C CA . GLU B 1 16 ? 2.861 -15.281 -21.031 1 96.31 16 GLU B CA 1
ATOM 1618 C C . GLU B 1 16 ? 2.717 -13.766 -20.922 1 96.31 16 GLU B C 1
ATOM 1620 O O . GLU B 1 16 ? 2.111 -13.125 -21.781 1 96.31 16 GLU B O 1
ATOM 1625 N N . VAL B 1 17 ? 3.271 -13.273 -19.891 1 97.75 17 VAL B N 1
ATOM 1626 C CA . VAL B 1 17 ? 3.291 -11.828 -19.703 1 97.75 17 VAL B CA 1
ATOM 1627 C C . VAL B 1 17 ? 4.504 -11.234 -20.406 1 97.75 17 VAL B C 1
ATOM 1629 O O . VAL B 1 17 ? 5.625 -11.711 -20.25 1 97.75 17 VAL B O 1
ATOM 1632 N N . GLU B 1 18 ? 4.32 -10.234 -21.172 1 97.88 18 GLU B N 1
ATOM 1633 C CA . GLU B 1 18 ? 5.395 -9.594 -21.922 1 97.88 18 GLU B CA 1
ATOM 1634 C C . GLU B 1 18 ? 6.422 -8.961 -20.984 1 97.88 18 GLU B C 1
ATOM 1636 O O . GLU B 1 18 ? 6.062 -8.391 -19.953 1 97.88 18 GLU B O 1
ATOM 1641 N N . GLU B 1 19 ? 7.645 -8.984 -21.484 1 96.5 19 GLU B N 1
ATOM 1642 C CA . GLU B 1 19 ? 8.766 -8.484 -20.688 1 96.5 19 GLU B CA 1
ATOM 1643 C C . GLU B 1 19 ? 8.617 -6.992 -20.391 1 96.5 19 GLU B C 1
ATOM 1645 O O . GLU B 1 19 ? 8.922 -6.535 -19.297 1 96.5 19 GLU B O 1
ATOM 1650 N N . ASN B 1 20 ? 8.219 -6.285 -21.359 1 97.5 20 ASN B N 1
ATOM 1651 C CA . ASN B 1 20 ? 8.086 -4.844 -21.188 1 97.5 20 ASN B CA 1
ATOM 1652 C C . ASN B 1 20 ? 7.031 -4.508 -20.125 1 97.5 20 ASN B C 1
ATOM 1654 O O . ASN B 1 20 ? 7.223 -3.6 -19.312 1 97.5 20 ASN B O 1
ATOM 1658 N N . LYS B 1 21 ? 5.906 -5.215 -20.156 1 97.69 21 LYS B N 1
ATOM 1659 C CA . LYS B 1 21 ? 4.863 -5.008 -19.156 1 97.69 21 LYS B CA 1
ATOM 1660 C C . LYS B 1 21 ? 5.371 -5.344 -17.766 1 97.69 21 LYS B C 1
ATOM 1662 O O . LYS B 1 21 ? 5.109 -4.609 -16.812 1 97.69 21 LYS B O 1
ATOM 1667 N N . LEU B 1 22 ? 6.098 -6.414 -17.672 1 97.62 22 LEU B N 1
ATOM 1668 C CA . LEU B 1 22 ? 6.664 -6.816 -16.391 1 97.62 22 LEU B CA 1
ATOM 1669 C C . LEU B 1 22 ? 7.652 -5.773 -15.883 1 97.62 22 LEU B C 1
ATOM 1671 O O . LEU B 1 22 ? 7.672 -5.469 -14.688 1 97.62 22 LEU B O 1
ATOM 1675 N N . SER B 1 23 ? 8.445 -5.266 -16.766 1 97 23 SER B N 1
ATOM 1676 C CA . SER B 1 23 ? 9.398 -4.223 -16.391 1 97 23 SER B CA 1
ATOM 1677 C C . SER B 1 23 ? 8.68 -2.994 -15.836 1 97 23 SER B C 1
ATOM 1679 O O . SER B 1 23 ? 9.125 -2.404 -14.852 1 97 23 SER B O 1
ATOM 1681 N N . HIS B 1 24 ? 7.586 -2.621 -16.453 1 97.62 24 HIS B N 1
ATOM 1682 C CA . HIS B 1 24 ? 6.793 -1.494 -15.969 1 97.62 24 HIS B CA 1
ATOM 1683 C C . HIS B 1 24 ? 6.254 -1.759 -14.57 1 97.62 24 HIS B C 1
ATOM 1685 O O . HIS B 1 24 ? 6.242 -0.862 -13.727 1 97.62 24 HIS B O 1
ATOM 1691 N N . ILE B 1 25 ? 5.809 -2.951 -14.344 1 98.31 25 ILE B N 1
ATOM 1692 C CA . ILE B 1 25 ? 5.234 -3.33 -13.062 1 98.31 25 ILE B CA 1
ATOM 1693 C C . ILE B 1 25 ? 6.312 -3.281 -11.977 1 98.31 25 ILE B C 1
ATOM 1695 O O . ILE B 1 25 ? 6.094 -2.725 -10.898 1 98.31 25 ILE B O 1
ATOM 1699 N N . ILE B 1 26 ? 7.496 -3.789 -12.266 1 98 26 ILE B N 1
ATOM 1700 C CA . ILE B 1 26 ? 8.602 -3.801 -11.32 1 98 26 ILE B CA 1
ATOM 1701 C C . ILE B 1 26 ? 9.055 -2.369 -11.031 1 98 26 ILE B C 1
ATOM 1703 O O . ILE B 1 26 ? 9.266 -1.996 -9.875 1 98 26 ILE B O 1
ATOM 1707 N N . ASP B 1 27 ? 9.148 -1.622 -12.094 1 97.56 27 ASP B N 1
ATOM 1708 C CA . ASP B 1 27 ? 9.562 -0.229 -11.945 1 97.56 27 ASP B CA 1
ATOM 1709 C C . ASP B 1 27 ? 8.578 0.542 -11.062 1 97.56 27 ASP B C 1
ATOM 1711 O O . ASP B 1 27 ? 8.984 1.361 -10.242 1 97.56 27 ASP B O 1
ATOM 1715 N N . ALA B 1 28 ? 7.309 0.301 -11.258 1 97.94 28 ALA B N 1
ATOM 1716 C CA . ALA B 1 28 ? 6.289 0.94 -10.422 1 97.94 28 ALA B CA 1
ATOM 1717 C C . ALA B 1 28 ? 6.488 0.596 -8.953 1 97.94 28 ALA B C 1
ATOM 1719 O O . ALA B 1 28 ? 6.418 1.474 -8.086 1 97.94 28 ALA B O 1
ATOM 1720 N N . GLY B 1 29 ? 6.742 -0.658 -8.648 1 98.5 29 GLY B N 1
ATOM 1721 C CA . GLY B 1 29 ? 6.996 -1.062 -7.273 1 98.5 29 GLY B CA 1
ATOM 1722 C C . GLY B 1 29 ? 8.219 -0.39 -6.668 1 98.5 29 GLY B C 1
ATOM 1723 O O . GLY B 1 29 ? 8.18 0.061 -5.523 1 98.5 29 GLY B O 1
ATOM 1724 N N . ARG B 1 30 ? 9.25 -0.291 -7.461 1 97.88 30 ARG B N 1
ATOM 1725 C CA . ARG B 1 30 ? 10.516 0.261 -6.977 1 97.88 30 ARG B CA 1
ATOM 1726 C C . ARG B 1 30 ? 10.398 1.761 -6.727 1 97.88 30 ARG B C 1
ATOM 1728 O O . ARG B 1 30 ? 11.18 2.334 -5.969 1 97.88 30 ARG B O 1
ATOM 1735 N N . ASN B 1 31 ? 9.438 2.363 -7.332 1 97.44 31 ASN B N 1
ATOM 1736 C CA . ASN B 1 31 ? 9.266 3.805 -7.18 1 97.44 31 ASN B CA 1
ATOM 1737 C C . ASN B 1 31 ? 8.297 4.141 -6.047 1 97.44 31 ASN B C 1
ATOM 1739 O O . ASN B 1 31 ? 8.07 5.312 -5.75 1 97.44 31 ASN B O 1
ATOM 1743 N N . ALA B 1 32 ? 7.688 3.133 -5.422 1 97.75 32 ALA B N 1
ATOM 1744 C CA . ALA B 1 32 ? 6.801 3.373 -4.285 1 97.75 32 ALA B CA 1
ATOM 1745 C C . ALA B 1 32 ? 7.562 3.988 -3.113 1 97.75 32 ALA B C 1
ATOM 1747 O O . ALA B 1 32 ? 8.781 3.84 -3.014 1 97.75 32 ALA B O 1
ATOM 1748 N N . PRO B 1 33 ? 6.875 4.754 -2.248 1 96.56 33 PRO B N 1
ATOM 1749 C CA . PRO B 1 33 ? 7.562 5.258 -1.059 1 96.56 33 PRO B CA 1
ATOM 1750 C C . PRO B 1 33 ? 7.973 4.148 -0.095 1 96.56 33 PRO B C 1
ATOM 1752 O O . PRO B 1 33 ? 7.32 3.102 -0.043 1 96.56 33 PRO B O 1
ATOM 1755 N N . THR B 1 34 ? 9.086 4.344 0.58 1 96.38 34 THR B N 1
ATOM 1756 C CA . THR B 1 34 ? 9.523 3.529 1.708 1 96.38 34 THR B CA 1
ATOM 1757 C C . THR B 1 34 ? 10.008 4.41 2.857 1 96.38 34 THR B C 1
ATOM 1759 O O . THR B 1 34 ? 10.469 5.531 2.639 1 96.38 34 THR B O 1
ATOM 1762 N N . ALA B 1 35 ? 9.773 3.898 4.055 1 94.69 35 ALA B N 1
ATOM 1763 C CA . ALA B 1 35 ? 10.242 4.637 5.227 1 94.69 35 ALA B CA 1
ATOM 1764 C C . ALA B 1 35 ? 11.719 4.98 5.105 1 94.69 35 ALA B C 1
ATOM 1766 O O . ALA B 1 35 ? 12.539 4.117 4.777 1 94.69 35 ALA B O 1
ATOM 1767 N N . TYR B 1 36 ? 12.016 6.309 5.262 1 91.06 36 TYR B N 1
ATOM 1768 C CA . TYR B 1 36 ? 13.375 6.832 5.262 1 91.06 36 TYR B CA 1
ATOM 1769 C C . TYR B 1 36 ? 14.055 6.578 3.922 1 91.06 36 TYR B C 1
ATOM 1771 O O . TYR B 1 36 ? 15.281 6.645 3.82 1 91.06 36 TYR B O 1
ATOM 1779 N N . ASP B 1 37 ? 13.273 6.121 2.93 1 93.88 37 ASP B N 1
ATOM 1780 C CA . ASP B 1 37 ? 13.766 5.773 1.602 1 93.88 37 ASP B CA 1
ATOM 1781 C C . ASP B 1 37 ? 14.852 4.699 1.684 1 93.88 37 ASP B C 1
ATOM 1783 O O . ASP B 1 37 ? 15.828 4.738 0.935 1 93.88 37 ASP B O 1
ATOM 1787 N N . GLU B 1 38 ? 14.672 3.807 2.561 1 95.38 38 GLU B N 1
ATOM 1788 C CA . GLU B 1 38 ? 15.641 2.734 2.762 1 95.38 38 GLU B CA 1
ATOM 1789 C C . GLU B 1 38 ? 15.586 1.719 1.625 1 95.38 38 GLU B C 1
ATOM 1791 O O . GLU B 1 38 ? 16.594 1.083 1.303 1 95.38 38 GLU B O 1
ATOM 1796 N N . GLN B 1 39 ? 14.477 1.498 1.079 1 97.12 39 GLN B N 1
ATOM 1797 C CA . GLN B 1 39 ? 14.234 0.594 -0.04 1 97.12 39 GLN B CA 1
ATOM 1798 C C . GLN B 1 39 ? 14.758 -0.807 0.26 1 97.12 39 GLN B C 1
ATOM 1800 O O . GLN B 1 39 ? 15.516 -1.375 -0.531 1 97.12 39 GLN B O 1
ATOM 1805 N N . PRO B 1 40 ? 14.203 -1.324 1.405 1 96 40 PRO B N 1
ATOM 1806 C CA . PRO B 1 40 ? 14.766 -2.588 1.884 1 96 40 PRO B CA 1
ATOM 1807 C C . PRO B 1 40 ? 14.203 -3.801 1.146 1 96 40 PRO B C 1
ATOM 1809 O O . PRO B 1 40 ? 14.688 -4.922 1.333 1 96 40 PRO B O 1
ATOM 1812 N N . ILE B 1 41 ? 13.234 -3.633 0.306 1 97.19 41 ILE B N 1
ATOM 1813 C CA . ILE B 1 41 ? 12.5 -4.75 -0.277 1 97.19 41 ILE B CA 1
ATOM 1814 C C . ILE B 1 41 ? 13.227 -5.258 -1.518 1 97.19 41 ILE B C 1
ATOM 1816 O O . ILE B 1 41 ? 13.695 -4.465 -2.338 1 97.19 41 ILE B O 1
ATOM 1820 N N . ARG B 1 42 ? 13.312 -6.543 -1.573 1 95.62 42 ARG B N 1
ATOM 1821 C CA . ARG B 1 42 ? 13.828 -7.23 -2.75 1 95.62 42 ARG B CA 1
ATOM 1822 C C . ARG B 1 42 ? 12.695 -7.828 -3.58 1 95.62 42 ARG B C 1
ATOM 1824 O O . ARG B 1 42 ? 11.727 -8.352 -3.029 1 95.62 42 ARG B O 1
ATOM 1831 N N . PHE B 1 43 ? 12.898 -7.844 -4.887 1 96.88 43 PHE B N 1
ATOM 1832 C CA . PHE B 1 43 ? 11.914 -8.352 -5.828 1 96.88 43 PHE B CA 1
ATOM 1833 C C . PHE B 1 43 ? 12.43 -9.602 -6.527 1 96.88 43 PHE B C 1
ATOM 1835 O O . PHE B 1 43 ? 13.391 -9.547 -7.293 1 96.88 43 PHE B O 1
ATOM 1842 N N . TYR B 1 44 ? 11.828 -10.688 -6.305 1 95.25 44 TYR B N 1
ATOM 1843 C CA . TYR B 1 44 ? 12.078 -11.891 -7.086 1 95.25 44 TYR B CA 1
ATOM 1844 C C . TYR B 1 44 ? 11.016 -12.086 -8.164 1 95.25 44 TYR B C 1
ATOM 1846 O O . TYR B 1 44 ? 9.844 -12.289 -7.852 1 95.25 44 TYR B O 1
ATOM 1854 N N . VAL B 1 45 ? 11.43 -12.062 -9.367 1 96.44 45 VAL B N 1
ATOM 1855 C CA . VAL B 1 45 ? 10.508 -12.172 -10.492 1 96.44 45 VAL B CA 1
ATOM 1856 C C . VAL B 1 45 ? 10.594 -13.57 -11.102 1 96.44 45 VAL B C 1
ATOM 1858 O O . VAL B 1 45 ? 11.648 -13.969 -11.602 1 96.44 45 VAL B O 1
ATOM 1861 N N . ILE B 1 46 ? 9.484 -14.266 -11.094 1 95.38 46 ILE B N 1
ATOM 1862 C CA . ILE B 1 46 ? 9.406 -15.609 -11.656 1 95.38 46 ILE B CA 1
ATOM 1863 C C . ILE B 1 46 ? 8.5 -15.602 -12.883 1 95.38 46 ILE B C 1
ATOM 1865 O O . ILE B 1 46 ? 7.277 -15.445 -12.758 1 95.38 46 ILE B O 1
ATOM 1869 N N . LYS B 1 47 ? 9.008 -15.906 -14.047 1 94.12 47 LYS B N 1
ATOM 1870 C CA . LYS B 1 47 ? 8.25 -15.82 -15.297 1 94.12 47 LYS B CA 1
ATOM 1871 C C . LYS B 1 47 ? 7.996 -17.203 -15.875 1 94.12 47 LYS B C 1
ATOM 1873 O O . LYS B 1 47 ? 7.359 -17.344 -16.922 1 94.12 47 LYS B O 1
ATOM 1878 N N . ASN B 1 48 ? 8.477 -18.156 -15.25 1 92.5 48 ASN B N 1
ATOM 1879 C CA . ASN B 1 48 ? 8.281 -19.531 -15.695 1 92.5 48 ASN B CA 1
ATOM 1880 C C . ASN B 1 48 ? 7.129 -20.203 -14.953 1 92.5 48 ASN B C 1
ATOM 1882 O O . ASN B 1 48 ? 7.258 -20.531 -13.766 1 92.5 48 ASN B O 1
ATOM 1886 N N . LYS B 1 49 ? 6.043 -20.438 -15.711 1 93.94 49 LYS B N 1
ATOM 1887 C CA . LYS B 1 49 ? 4.828 -20.969 -15.102 1 93.94 49 LYS B CA 1
ATOM 1888 C C . LYS B 1 49 ? 5.078 -22.359 -14.531 1 93.94 49 LYS B C 1
ATOM 1890 O O . LYS B 1 49 ? 4.461 -22.75 -13.531 1 93.94 49 LYS B O 1
ATOM 1895 N N . GLN B 1 50 ? 5.973 -23.125 -15.117 1 94 50 GLN B N 1
ATOM 1896 C CA . GLN B 1 50 ? 6.262 -24.469 -14.625 1 94 50 GLN B CA 1
ATOM 1897 C C . GLN B 1 50 ? 6.977 -24.406 -13.273 1 94 50 GLN B C 1
ATOM 1899 O O . GLN B 1 50 ? 6.742 -25.25 -12.406 1 94 50 GLN B O 1
ATOM 1904 N N . VAL B 1 51 ? 7.879 -23.438 -13.133 1 92.69 51 VAL B N 1
ATOM 1905 C CA . VAL B 1 51 ? 8.586 -23.25 -11.867 1 92.69 51 VAL B CA 1
ATOM 1906 C C . VAL B 1 51 ? 7.594 -22.859 -10.773 1 92.69 51 VAL B C 1
ATOM 1908 O O . VAL B 1 51 ? 7.621 -23.406 -9.672 1 92.69 51 VAL B O 1
ATOM 1911 N N . ILE B 1 52 ? 6.738 -21.953 -11.094 1 95.5 52 ILE B N 1
ATOM 1912 C CA . ILE B 1 52 ? 5.723 -21.5 -10.141 1 95.5 52 ILE B CA 1
ATOM 1913 C C . ILE B 1 52 ? 4.859 -22.688 -9.719 1 95.5 52 ILE B C 1
ATOM 1915 O O . ILE B 1 52 ? 4.621 -22.906 -8.531 1 95.5 52 ILE B O 1
ATOM 1919 N N . ALA B 1 53 ? 4.453 -23.484 -10.703 1 94.62 53 ALA B N 1
ATOM 1920 C CA . ALA B 1 53 ? 3.592 -24.641 -10.438 1 94.62 53 ALA B CA 1
ATOM 1921 C C . ALA B 1 53 ? 4.301 -25.656 -9.555 1 94.62 53 ALA B C 1
ATOM 1923 O O . ALA B 1 53 ? 3.691 -26.234 -8.648 1 94.62 53 ALA B O 1
ATOM 1924 N N . ARG B 1 54 ? 5.492 -25.891 -9.82 1 93.75 54 ARG B N 1
ATOM 1925 C CA . ARG B 1 54 ? 6.262 -26.859 -9.055 1 93.75 54 ARG B CA 1
ATOM 1926 C C . ARG B 1 54 ? 6.398 -26.438 -7.594 1 93.75 54 ARG B C 1
ATOM 1928 O O . ARG B 1 54 ? 6.199 -27.234 -6.684 1 93.75 54 ARG B O 1
ATOM 1935 N N . ILE B 1 55 ? 6.742 -25.188 -7.371 1 93.12 55 ILE B N 1
ATOM 1936 C CA . ILE B 1 55 ? 6.887 -24.688 -6.004 1 93.12 55 ILE B CA 1
ATOM 1937 C C . ILE B 1 55 ? 5.543 -24.766 -5.285 1 93.12 55 ILE B C 1
ATOM 1939 O O . ILE B 1 55 ? 5.473 -25.203 -4.133 1 93.12 55 ILE B O 1
ATOM 1943 N N . ALA B 1 56 ? 4.52 -24.312 -6 1 94 56 ALA B N 1
ATOM 1944 C CA . ALA B 1 56 ? 3.176 -24.328 -5.426 1 94 56 ALA B CA 1
ATOM 1945 C C . ALA B 1 56 ? 2.766 -25.734 -5.02 1 94 56 ALA B C 1
ATOM 1947 O O . ALA B 1 56 ? 2.166 -25.938 -3.963 1 94 56 ALA B O 1
ATOM 1948 N N . GLU B 1 57 ? 3.066 -26.656 -5.887 1 92.88 57 GLU B N 1
ATOM 1949 C CA . GLU B 1 57 ? 2.729 -28.062 -5.613 1 92.88 57 GLU B CA 1
ATOM 1950 C C . GLU B 1 57 ? 3.391 -28.547 -4.328 1 92.88 57 GLU B C 1
ATOM 1952 O O . GLU B 1 57 ? 2.773 -29.266 -3.539 1 92.88 57 GLU B O 1
ATOM 1957 N N . ASN B 1 58 ? 4.574 -28.109 -4.105 1 91.94 58 ASN B N 1
ATOM 1958 C CA . ASN B 1 58 ? 5.328 -28.5 -2.918 1 91.94 58 ASN B CA 1
ATOM 1959 C C . ASN B 1 58 ? 4.754 -27.875 -1.652 1 91.94 58 ASN B C 1
ATOM 1961 O O . ASN B 1 58 ? 5.035 -28.328 -0.543 1 91.94 58 ASN B O 1
ATOM 1965 N N . CYS B 1 59 ? 3.975 -26.844 -1.825 1 92 59 CYS B N 1
ATOM 1966 C CA . CYS B 1 59 ? 3.438 -26.094 -0.696 1 92 59 CYS B CA 1
ATOM 1967 C C . CYS B 1 59 ? 1.965 -26.422 -0.479 1 92 59 CYS B C 1
ATOM 1969 O O . CYS B 1 59 ? 1.401 -26.094 0.569 1 92 59 CYS B O 1
ATOM 1971 N N . GLN B 1 60 ? 1.38 -27.047 -1.359 1 86.25 60 GLN B N 1
ATOM 1972 C CA . GLN B 1 60 ? -0.072 -27.125 -1.48 1 86.25 60 GLN B CA 1
ATOM 1973 C C . GLN B 1 60 ? -0.689 -27.812 -0.264 1 86.25 60 GLN B C 1
ATOM 1975 O O . GLN B 1 60 ? -1.71 -27.359 0.258 1 86.25 60 GLN B O 1
ATOM 1980 N N . GLU B 1 61 ? -0.109 -28.875 0.19 1 87.88 61 GLU B N 1
ATOM 1981 C CA . GLU B 1 61 ? -0.681 -29.625 1.308 1 87.88 61 GLU B CA 1
ATOM 1982 C C . GLU B 1 61 ? -0.734 -28.766 2.57 1 87.88 61 GLU B C 1
ATOM 1984 O O . GLU B 1 61 ? -1.731 -28.781 3.295 1 87.88 61 GLU B O 1
ATOM 1989 N N . THR B 1 62 ? 0.301 -28.094 2.85 1 90.56 62 THR B N 1
ATOM 1990 C CA . THR B 1 62 ? 0.372 -27.234 4.035 1 90.56 62 THR B CA 1
ATOM 1991 C C . THR B 1 62 ? -0.719 -26.172 4 1 90.56 62 THR B C 1
ATOM 1993 O O . THR B 1 62 ? -1.413 -25.953 4.996 1 90.56 62 THR B O 1
ATOM 1996 N N . ILE B 1 63 ? -0.907 -25.562 2.895 1 87 63 ILE B N 1
ATOM 1997 C CA . ILE B 1 63 ? -1.863 -24.484 2.752 1 87 63 ILE B CA 1
ATOM 1998 C C . ILE B 1 63 ? -3.287 -25.031 2.779 1 87 63 ILE B C 1
ATOM 2000 O O . ILE B 1 63 ? -4.164 -24.469 3.445 1 87 63 ILE B O 1
ATOM 2004 N N . PHE B 1 64 ? -3.406 -26.125 2.088 1 84.12 64 PHE B N 1
ATOM 2005 C CA . PHE B 1 64 ? -4.719 -26.75 1.991 1 84.12 64 PHE B CA 1
ATOM 2006 C C . PHE B 1 64 ? -5.238 -27.141 3.371 1 84.12 64 PHE B C 1
ATOM 2008 O O . PHE B 1 64 ? -6.434 -27 3.65 1 84.12 64 PHE B O 1
ATOM 2015 N N . ASN B 1 65 ? -4.41 -27.484 4.23 1 87.94 65 ASN B N 1
ATOM 2016 C CA . ASN B 1 65 ? -4.797 -27.984 5.547 1 87.94 65 ASN B CA 1
ATOM 2017 C C . ASN B 1 65 ? -5.23 -26.828 6.465 1 87.94 65 ASN B C 1
ATOM 2019 O O . ASN B 1 65 ? -5.848 -27.062 7.504 1 87.94 65 ASN B O 1
ATOM 2023 N N . LEU B 1 66 ? -4.949 -25.625 6.043 1 87.44 66 LEU B N 1
ATOM 2024 C CA . LEU B 1 66 ? -5.379 -24.484 6.848 1 87.44 66 LEU B CA 1
ATOM 2025 C C . LEU B 1 66 ? -6.895 -24.328 6.797 1 87.44 66 LEU B C 1
ATOM 2027 O O . LEU B 1 66 ? -7.508 -23.891 7.77 1 87.44 66 LEU B O 1
ATOM 2031 N N . ASN B 1 67 ? -7.547 -24.609 5.68 1 88.06 67 ASN B N 1
ATOM 2032 C CA . ASN B 1 67 ? -8.992 -24.562 5.473 1 88.06 67 ASN B CA 1
ATOM 2033 C C . ASN B 1 67 ? -9.414 -25.391 4.27 1 88.06 67 ASN B C 1
ATOM 2035 O O . ASN B 1 67 ? -9.812 -24.844 3.236 1 88.06 67 ASN B O 1
ATOM 2039 N N . PRO B 1 68 ? -9.383 -26.688 4.402 1 87.06 68 PRO B N 1
ATOM 2040 C CA . PRO B 1 68 ? -9.562 -27.594 3.27 1 87.06 68 PRO B CA 1
ATOM 2041 C C . PRO B 1 68 ? -10.883 -27.375 2.541 1 87.06 68 PRO B C 1
ATOM 2043 O O . PRO B 1 68 ? -10.922 -27.375 1.308 1 87.06 68 PRO B O 1
ATOM 2046 N N . LYS B 1 69 ? -11.938 -27.25 3.334 1 88.75 69 LYS B N 1
ATOM 2047 C CA . LYS B 1 69 ? -13.25 -27.094 2.713 1 88.75 69 LYS B CA 1
ATOM 2048 C C . LYS B 1 69 ? -13.305 -25.828 1.854 1 88.75 69 LYS B C 1
ATOM 2050 O O . LYS B 1 69 ? -13.742 -25.875 0.701 1 88.75 69 LYS B O 1
ATOM 2055 N N . LEU B 1 70 ? -12.758 -24.75 2.361 1 86.19 70 LEU B N 1
ATOM 2056 C CA . LEU B 1 70 ? -12.781 -23.484 1.65 1 86.19 70 LEU B CA 1
ATOM 2057 C C . LEU B 1 70 ? -11.891 -23.531 0.413 1 86.19 70 LEU B C 1
ATOM 2059 O O . LEU B 1 70 ? -12.289 -23.078 -0.665 1 86.19 70 LEU B O 1
ATOM 2063 N N . TYR B 1 71 ? -10.828 -24.109 0.548 1 88.38 71 TYR B N 1
ATOM 2064 C CA . TYR B 1 71 ? -9.859 -24.094 -0.544 1 88.38 71 TYR B CA 1
ATOM 2065 C C . TYR B 1 71 ? -10.266 -25.062 -1.643 1 88.38 71 TYR B C 1
ATOM 2067 O O . TYR B 1 71 ? -10.07 -24.781 -2.828 1 88.38 71 TYR B O 1
ATOM 2075 N N . GLU B 1 72 ? -10.812 -26.172 -1.232 1 89.25 72 GLU B N 1
ATOM 2076 C CA . GLU B 1 72 ? -11.336 -27.109 -2.225 1 89.25 72 GLU B CA 1
ATOM 2077 C C . GLU B 1 72 ? -12.438 -26.453 -3.061 1 89.25 72 GLU B C 1
ATOM 2079 O O . GLU B 1 72 ? -12.438 -26.578 -4.289 1 89.25 72 GLU B O 1
ATOM 2084 N N . GLU B 1 73 ? -13.352 -25.844 -2.377 1 91.88 73 GLU B N 1
ATOM 2085 C CA . GLU B 1 73 ? -14.461 -25.188 -3.062 1 91.88 73 GLU B CA 1
ATOM 2086 C C . GLU B 1 73 ? -13.961 -24.094 -3.99 1 91.88 73 GLU B C 1
ATOM 2088 O O . GLU B 1 73 ? -14.438 -23.953 -5.121 1 91.88 73 GLU B O 1
ATOM 2093 N N . ARG B 1 74 ? -13.07 -23.328 -3.533 1 89.06 74 ARG B N 1
ATOM 2094 C CA . ARG B 1 74 ? -12.523 -22.234 -4.32 1 89.06 74 ARG B CA 1
ATOM 2095 C C . ARG B 1 74 ? -11.789 -22.75 -5.551 1 89.06 74 ARG B C 1
ATOM 2097 O O . ARG B 1 74 ? -11.922 -22.188 -6.645 1 89.06 74 ARG B O 1
ATOM 2104 N N . MET B 1 75 ? -11.039 -23.766 -5.352 1 91.06 75 MET B N 1
ATOM 2105 C CA . MET B 1 75 ? -10.289 -24.344 -6.461 1 91.06 75 MET B CA 1
ATOM 2106 C C . MET B 1 75 ? -11.234 -24.891 -7.523 1 91.06 75 MET B C 1
ATOM 2108 O O . MET B 1 75 ? -11.016 -24.703 -8.719 1 91.06 75 MET B O 1
ATOM 2112 N N . LYS B 1 76 ? -12.188 -25.547 -7.086 1 92.62 76 LYS B N 1
ATOM 2113 C CA . LYS B 1 76 ? -13.172 -26.125 -8 1 92.62 76 LYS B CA 1
ATOM 2114 C C . LYS B 1 76 ? -13.914 -25.031 -8.766 1 92.62 76 LYS B C 1
ATOM 2116 O O . LYS B 1 76 ? -14.055 -25.109 -9.984 1 92.62 76 LYS B O 1
ATOM 2121 N N . THR B 1 77 ? -14.344 -24.031 -8.055 1 92.38 77 THR B N 1
ATOM 2122 C CA . THR B 1 77 ? -15.117 -22.938 -8.648 1 92.38 77 THR B CA 1
ATOM 2123 C C . THR B 1 77 ? -14.266 -22.172 -9.656 1 92.38 77 THR B C 1
ATOM 2125 O O . THR B 1 77 ? -14.758 -21.797 -10.727 1 92.38 77 THR B O 1
ATOM 2128 N N . LEU B 1 78 ? -13 -22.062 -9.344 1 93.75 78 LEU B N 1
ATOM 2129 C CA . LEU B 1 78 ? -12.117 -21.266 -10.188 1 93.75 78 LEU B CA 1
ATOM 2130 C C . LEU B 1 78 ? -11.492 -22.125 -11.281 1 93.75 78 LEU B C 1
ATOM 2132 O O . LEU B 1 78 ? -10.992 -21.609 -12.281 1 93.75 78 LEU B O 1
ATOM 2136 N N . GLY B 1 79 ? -11.477 -23.422 -11.039 1 94.25 79 GLY B N 1
ATOM 2137 C CA . GLY B 1 79 ? -10.828 -24.328 -11.961 1 94.25 79 GLY B CA 1
ATOM 2138 C C . GLY B 1 79 ? -9.312 -24.203 -11.953 1 94.25 79 GLY B C 1
ATOM 2139 O O . GLY B 1 79 ? -8.68 -24.219 -13.008 1 94.25 79 GLY B O 1
ATOM 2140 N N . VAL B 1 80 ? -8.773 -24 -10.812 1 94.5 80 VAL B N 1
ATOM 2141 C CA . VAL B 1 80 ? -7.324 -23.859 -10.695 1 94.5 80 VAL B CA 1
ATOM 2142 C C . VAL B 1 80 ? -6.746 -25.062 -9.953 1 94.5 80 VAL B C 1
ATOM 2144 O O . VAL B 1 80 ? -7.469 -25.766 -9.242 1 94.5 80 VAL B O 1
ATOM 2147 N N . LYS B 1 81 ? -5.477 -25.25 -10.102 1 92.12 81 LYS B N 1
ATOM 2148 C CA . LYS B 1 81 ? -4.793 -26.359 -9.453 1 92.12 81 LYS B CA 1
ATOM 2149 C C . LYS B 1 81 ? -4.184 -25.938 -8.125 1 92.12 81 LYS B C 1
ATOM 2151 O O . LYS B 1 81 ? -3.922 -26.781 -7.262 1 92.12 81 LYS B O 1
ATOM 2156 N N . SER B 1 82 ? -3.914 -24.672 -7.992 1 92.81 82 SER B N 1
ATOM 2157 C CA . SER B 1 82 ? -3.279 -24.172 -6.777 1 92.81 82 SER B CA 1
ATOM 2158 C C . SER B 1 82 ? -4.004 -22.938 -6.242 1 92.81 82 SER B C 1
ATOM 2160 O O . SER B 1 82 ? -4.203 -21.969 -6.965 1 92.81 82 SER B O 1
ATOM 2162 N N . ILE B 1 83 ? -4.34 -22.984 -4.965 1 88.62 83 ILE B N 1
ATOM 2163 C CA . ILE B 1 83 ? -4.973 -21.844 -4.316 1 88.62 83 ILE B CA 1
ATOM 2164 C C . ILE B 1 83 ? -3.908 -20.828 -3.896 1 88.62 83 ILE B C 1
ATOM 2166 O O . ILE B 1 83 ? -4.223 -19.672 -3.594 1 88.62 83 ILE B O 1
ATOM 2170 N N . LEU B 1 84 ? -2.662 -21.234 -3.996 1 90.75 84 LEU B N 1
ATOM 2171 C CA . LEU B 1 84 ? -1.546 -20.406 -3.566 1 90.75 84 LEU B CA 1
ATOM 2172 C C . LEU B 1 84 ? -1.156 -19.406 -4.66 1 90.75 84 LEU B C 1
ATOM 2174 O O . LEU B 1 84 ? -0.727 -18.297 -4.363 1 90.75 84 LEU B O 1
ATOM 2178 N N . THR B 1 85 ? -1.306 -19.906 -5.855 1 95 85 THR B N 1
ATOM 2179 C CA . THR B 1 85 ? -0.791 -19.078 -6.945 1 95 85 THR B CA 1
ATOM 2180 C C . THR B 1 85 ? -1.874 -18.828 -7.992 1 95 85 THR B C 1
ATOM 2182 O O . THR B 1 85 ? -1.673 -18.047 -8.93 1 95 85 THR B O 1
ATOM 2185 N N . TYR B 1 86 ? -2.982 -19.578 -7.879 1 95.38 86 TYR B N 1
ATOM 2186 C CA . TYR B 1 86 ? -4.074 -19.5 -8.844 1 95.38 86 TYR B CA 1
ATOM 2187 C C . TYR B 1 86 ? -3.574 -19.766 -10.258 1 95.38 86 TYR B C 1
ATOM 2189 O O . TYR B 1 86 ? -4.07 -19.188 -11.219 1 95.38 86 TYR B O 1
ATOM 2197 N N . ASP B 1 87 ? -2.484 -20.562 -10.344 1 96.5 87 ASP B N 1
ATOM 2198 C CA . ASP B 1 87 ? -1.886 -20.984 -11.602 1 96.5 87 ASP B CA 1
ATOM 2199 C C . ASP B 1 87 ? -1.417 -19.797 -12.43 1 96.5 87 ASP B C 1
ATOM 2201 O O . ASP B 1 87 ? -1.533 -19.797 -13.656 1 96.5 87 ASP B O 1
ATOM 2205 N N . CYS B 1 88 ? -0.956 -18.781 -11.781 1 97.5 88 CYS B N 1
ATOM 2206 C CA . CYS B 1 88 ? -0.499 -17.594 -12.492 1 97.5 88 CYS B CA 1
ATOM 2207 C C . CYS B 1 88 ? 0.727 -17.906 -13.344 1 97.5 88 CYS B C 1
ATOM 2209 O O . CYS B 1 88 ? 1.564 -18.719 -12.961 1 97.5 88 CYS B O 1
ATOM 2211 N N . PRO B 1 89 ? 0.832 -17.266 -14.492 1 97.56 89 PRO B N 1
ATOM 2212 C CA . PRO B 1 89 ? 2.002 -17.484 -15.352 1 97.56 89 PRO B CA 1
ATOM 2213 C C . PRO B 1 89 ? 3.23 -16.703 -14.875 1 97.56 89 PRO B C 1
ATOM 2215 O O . PRO B 1 89 ? 4.344 -16.969 -15.328 1 97.56 89 PRO B O 1
ATOM 2218 N N . CYS B 1 90 ? 3.045 -15.688 -14.055 1 97.69 90 CYS B N 1
ATOM 2219 C CA . CYS B 1 90 ? 4.121 -14.852 -13.531 1 97.69 90 CYS B CA 1
ATOM 2220 C C . CYS B 1 90 ? 3.857 -14.477 -12.078 1 97.69 90 CYS B C 1
ATOM 2222 O O . CYS B 1 90 ? 2.717 -14.211 -11.695 1 97.69 90 CYS B O 1
ATOM 2224 N N . ALA B 1 91 ? 4.926 -14.492 -11.297 1 97.69 91 ALA B N 1
ATOM 2225 C CA . ALA B 1 91 ? 4.832 -14.133 -9.883 1 97.69 91 ALA B CA 1
ATOM 2226 C C . ALA B 1 91 ? 5.992 -13.234 -9.469 1 97.69 91 ALA B C 1
ATOM 2228 O O . ALA B 1 91 ? 7.125 -13.422 -9.922 1 97.69 91 ALA B O 1
ATOM 2229 N N . ILE B 1 92 ? 5.719 -12.305 -8.664 1 97.75 92 ILE B N 1
ATOM 2230 C CA . ILE B 1 92 ? 6.746 -11.484 -8.023 1 97.75 92 ILE B CA 1
ATOM 2231 C C . ILE B 1 92 ? 6.695 -11.68 -6.512 1 97.75 92 ILE B C 1
ATOM 2233 O O . ILE B 1 92 ? 5.66 -11.461 -5.887 1 97.75 92 ILE B O 1
ATOM 2237 N N . ILE B 1 93 ? 7.781 -12.062 -5.945 1 97 93 ILE B N 1
ATOM 2238 C CA . ILE B 1 93 ? 7.902 -12.281 -4.508 1 97 93 ILE B CA 1
ATOM 2239 C C . ILE B 1 93 ? 8.672 -11.133 -3.873 1 97 93 ILE B C 1
ATOM 2241 O O . ILE B 1 93 ? 9.773 -10.789 -4.316 1 97 93 ILE B O 1
ATOM 2245 N N . LEU B 1 94 ? 8.102 -10.555 -2.875 1 97.44 94 LEU B N 1
ATOM 2246 C CA . LEU B 1 94 ? 8.719 -9.469 -2.129 1 97.44 94 LEU B CA 1
ATOM 2247 C C . LEU B 1 94 ? 9.312 -9.969 -0.819 1 97.44 94 LEU B C 1
ATOM 2249 O O . LEU B 1 94 ? 8.609 -10.578 -0.008 1 97.44 94 LEU B O 1
ATOM 2253 N N . THR B 1 95 ? 10.586 -9.68 -0.648 1 96.19 95 THR B N 1
ATOM 2254 C CA . THR B 1 95 ? 11.289 -10.125 0.549 1 96.19 95 THR B CA 1
ATOM 2255 C C . THR B 1 95 ? 12.117 -8.984 1.142 1 96.19 95 THR B C 1
ATOM 2257 O O . THR B 1 95 ? 12.242 -7.918 0.535 1 96.19 95 THR B O 1
ATOM 2260 N N . CYS B 1 96 ? 12.539 -9.164 2.305 1 95.31 96 CYS B N 1
ATOM 2261 C CA . CYS B 1 96 ? 13.547 -8.305 2.924 1 95.31 96 CYS B CA 1
ATOM 2262 C C . CYS B 1 96 ? 14.492 -9.109 3.797 1 95.31 96 CYS B C 1
ATOM 2264 O O . CYS B 1 96 ? 14.273 -10.305 4.023 1 95.31 96 CYS B O 1
ATOM 2266 N N . ASP B 1 97 ? 15.617 -8.453 4.188 1 93.94 97 ASP B N 1
ATOM 2267 C CA . ASP B 1 97 ? 16.547 -9.117 5.098 1 93.94 97 ASP B CA 1
ATOM 2268 C C . ASP B 1 97 ? 15.867 -9.422 6.438 1 93.94 97 ASP B C 1
ATOM 2270 O O . ASP B 1 97 ? 15.125 -8.594 6.969 1 93.94 97 ASP B O 1
ATOM 2274 N N . LYS B 1 98 ? 16.109 -10.602 6.98 1 92.88 98 LYS B N 1
ATOM 2275 C CA . LYS B 1 98 ? 15.547 -10.969 8.273 1 92.88 98 LYS B CA 1
ATOM 2276 C C . LYS B 1 98 ? 16 -10.008 9.367 1 92.88 98 LYS B C 1
ATOM 2278 O O . LYS B 1 98 ? 15.312 -9.844 10.383 1 92.88 98 LYS B O 1
ATOM 2283 N N . SER B 1 99 ? 17.109 -9.391 9.188 1 93 99 SER B N 1
ATOM 2284 C CA . SER B 1 99 ? 17.656 -8.469 10.188 1 93 99 SER B CA 1
ATOM 2285 C C . SER B 1 99 ? 16.984 -7.105 10.109 1 93 99 SER B C 1
ATOM 2287 O O . SER B 1 99 ? 17.203 -6.254 10.969 1 93 99 SER B O 1
ATOM 2289 N N . ASN B 1 100 ? 16.141 -6.926 9.039 1 92.75 100 ASN B N 1
ATOM 2290 C CA . ASN B 1 100 ? 15.406 -5.668 8.945 1 92.75 100 ASN B CA 1
ATOM 2291 C C . ASN B 1 100 ? 14.461 -5.484 10.125 1 92.75 100 ASN B C 1
ATOM 2293 O O . ASN B 1 100 ? 13.539 -6.281 10.328 1 92.75 100 ASN B O 1
ATOM 2297 N N . ASP B 1 101 ? 14.688 -4.449 10.867 1 89.88 101 ASP B N 1
ATOM 2298 C CA . ASP B 1 101 ? 13.891 -4.219 12.07 1 89.88 101 ASP B CA 1
ATOM 2299 C C . ASP B 1 101 ? 13.016 -2.973 11.914 1 89.88 101 ASP B C 1
ATOM 2301 O O . ASP B 1 101 ? 12.5 -2.447 12.898 1 89.88 101 ASP B O 1
ATOM 2305 N N . ASN B 1 102 ? 12.891 -2.531 10.75 1 91 102 ASN B N 1
ATOM 2306 C CA . ASN B 1 102 ? 12.023 -1.381 10.508 1 91 102 ASN B CA 1
ATOM 2307 C C . ASN B 1 102 ? 10.555 -1.738 10.688 1 91 102 ASN B C 1
ATOM 2309 O O . ASN B 1 102 ? 10.016 -2.574 9.961 1 91 102 ASN B O 1
ATOM 2313 N N . THR B 1 103 ? 9.922 -1.067 11.625 1 89.81 103 THR B N 1
ATOM 2314 C CA . THR B 1 103 ? 8.539 -1.36 11.984 1 89.81 103 THR B CA 1
ATOM 2315 C C . THR B 1 103 ? 7.586 -0.945 10.867 1 89.81 103 THR B C 1
ATOM 2317 O O . THR B 1 103 ? 6.414 -1.323 10.875 1 89.81 103 THR B O 1
ATOM 2320 N N . ASN B 1 104 ? 8.07 -0.226 9.875 1 93.81 104 ASN B N 1
ATOM 2321 C CA . ASN B 1 104 ? 7.238 0.27 8.781 1 93.81 104 ASN B CA 1
ATOM 2322 C C . ASN B 1 104 ? 7.285 -0.658 7.574 1 93.81 104 ASN B C 1
ATOM 2324 O O . ASN B 1 104 ? 6.66 -0.38 6.551 1 93.81 104 ASN B O 1
ATOM 2328 N N . THR B 1 105 ? 7.969 -1.749 7.691 1 95.69 105 THR B N 1
ATOM 2329 C CA . THR B 1 105 ? 8.25 -2.611 6.547 1 95.69 105 THR B CA 1
ATOM 2330 C C . THR B 1 105 ? 6.953 -3.09 5.902 1 95.69 105 THR B C 1
ATOM 2332 O O . THR B 1 105 ? 6.832 -3.1 4.672 1 95.69 105 THR B O 1
ATOM 2335 N N . HIS B 1 106 ? 5.977 -3.465 6.691 1 96 106 HIS B N 1
ATOM 2336 C CA . HIS B 1 106 ? 4.73 -3.971 6.129 1 96 106 HIS B CA 1
ATOM 2337 C C . HIS B 1 106 ? 3.965 -2.869 5.406 1 96 106 HIS B C 1
ATOM 2339 O O . HIS B 1 106 ? 3.299 -3.127 4.402 1 96 106 HIS B O 1
ATOM 2345 N N . PHE B 1 107 ? 4.055 -1.621 5.883 1 97.06 107 PHE B N 1
ATOM 2346 C CA . PHE B 1 107 ? 3.496 -0.493 5.145 1 97.06 107 PHE B CA 1
ATOM 2347 C C . PHE B 1 107 ? 4.191 -0.332 3.797 1 97.06 107 PHE B C 1
ATOM 2349 O O . PHE B 1 107 ? 3.533 -0.163 2.77 1 97.06 107 PHE B O 1
ATOM 2356 N N . ASP B 1 108 ? 5.57 -0.402 3.883 1 97.94 108 ASP B N 1
ATOM 2357 C CA . ASP B 1 108 ? 6.359 -0.275 2.662 1 97.94 108 ASP B CA 1
ATOM 2358 C C . ASP B 1 108 ? 5.906 -1.284 1.608 1 97.94 108 ASP B C 1
ATOM 2360 O O . ASP B 1 108 ? 5.73 -0.932 0.441 1 97.94 108 ASP B O 1
ATOM 2364 N N . VAL B 1 109 ? 5.699 -2.492 2.059 1 98.5 109 VAL B N 1
ATOM 2365 C CA . VAL B 1 109 ? 5.285 -3.551 1.145 1 98.5 109 VAL B CA 1
ATOM 2366 C C . VAL B 1 109 ? 3.898 -3.242 0.586 1 98.5 109 VAL B C 1
ATOM 2368 O O . VAL B 1 109 ? 3.623 -3.5 -0.588 1 98.5 109 VAL B O 1
ATOM 2371 N N . GLY B 1 110 ? 3.012 -2.744 1.433 1 98.44 110 GLY B N 1
ATOM 2372 C CA . GLY B 1 110 ? 1.703 -2.33 0.95 1 98.44 110 GLY B CA 1
ATOM 2373 C C . GLY B 1 110 ? 1.775 -1.274 -0.138 1 98.44 110 GLY B C 1
ATOM 2374 O O . GLY B 1 110 ? 1.112 -1.395 -1.171 1 98.44 110 GLY B 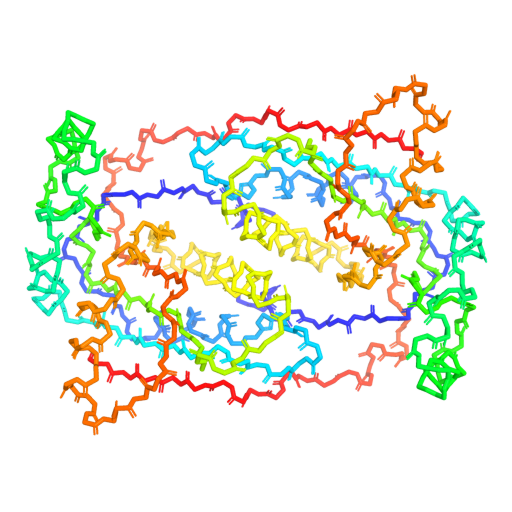O 1
ATOM 2375 N N . PHE B 1 111 ? 2.602 -0.212 0.049 1 98.56 111 PHE B N 1
ATOM 2376 C CA . PHE B 1 111 ? 2.797 0.829 -0.954 1 98.56 111 PHE B CA 1
ATOM 2377 C C . PHE B 1 111 ? 3.311 0.232 -2.26 1 98.56 111 PHE B C 1
ATOM 2379 O O . PHE B 1 111 ? 2.773 0.518 -3.332 1 98.56 111 PHE B O 1
ATOM 2386 N N . ILE B 1 112 ? 4.328 -0.583 -2.102 1 98.69 112 ILE B N 1
ATOM 2387 C CA . ILE B 1 112 ? 5.016 -1.201 -3.229 1 98.69 112 ILE B CA 1
ATOM 2388 C C . ILE B 1 112 ? 4.043 -2.08 -4.008 1 98.69 112 ILE B C 1
ATOM 2390 O O . ILE B 1 112 ? 3.898 -1.932 -5.227 1 98.69 112 ILE B O 1
ATOM 2394 N N . ALA B 1 113 ? 3.402 -2.941 -3.289 1 98.75 113 ALA B N 1
ATOM 2395 C CA . ALA B 1 113 ? 2.488 -3.889 -3.922 1 98.75 113 ALA B CA 1
ATOM 2396 C C . ALA B 1 113 ? 1.345 -3.164 -4.625 1 98.75 113 ALA B C 1
ATOM 2398 O O . ALA B 1 113 ? 0.934 -3.555 -5.723 1 98.75 113 ALA B O 1
ATOM 2399 N N . GLN B 1 114 ? 0.841 -2.146 -3.979 1 98.62 114 GLN B N 1
ATOM 2400 C CA . GLN B 1 114 ? -0.272 -1.441 -4.605 1 98.62 114 GLN B CA 1
ATOM 2401 C C . GLN B 1 114 ? 0.169 -0.755 -5.895 1 98.62 114 GLN B C 1
ATOM 2403 O O . GLN B 1 114 ? -0.566 -0.75 -6.883 1 98.62 114 GLN B O 1
ATOM 2408 N N . ASN B 1 115 ? 1.336 -0.108 -5.906 1 98.44 115 ASN B N 1
ATOM 2409 C CA . ASN B 1 115 ? 1.867 0.414 -7.16 1 98.44 115 ASN B CA 1
ATOM 2410 C C . ASN B 1 115 ? 1.933 -0.667 -8.234 1 98.44 115 ASN B C 1
ATOM 2412 O O . ASN B 1 115 ? 1.582 -0.422 -9.391 1 98.44 115 ASN B O 1
ATOM 2416 N N . MET B 1 116 ? 2.387 -1.812 -7.855 1 98.62 116 MET B N 1
ATOM 2417 C CA . MET B 1 116 ? 2.527 -2.91 -8.805 1 98.62 116 MET B CA 1
ATOM 2418 C C . MET B 1 116 ? 1.163 -3.369 -9.312 1 98.62 116 MET B C 1
ATOM 2420 O O . MET B 1 116 ? 0.99 -3.615 -10.508 1 98.62 116 MET B O 1
ATOM 2424 N N . LEU B 1 117 ? 0.232 -3.527 -8.406 1 98.44 117 LEU B N 1
ATOM 2425 C CA . LEU B 1 117 ? -1.122 -3.926 -8.773 1 98.44 117 LEU B CA 1
ATOM 2426 C C . LEU B 1 117 ? -1.736 -2.924 -9.742 1 98.44 117 LEU B C 1
ATOM 2428 O O . LEU B 1 117 ? -2.35 -3.316 -10.742 1 98.44 117 LEU B O 1
ATOM 2432 N N . LEU B 1 118 ? -1.57 -1.646 -9.492 1 98.19 118 LEU B N 1
ATOM 2433 C CA . LEU B 1 118 ? -2.123 -0.601 -10.344 1 98.19 118 LEU B CA 1
ATOM 2434 C C . LEU B 1 118 ? -1.417 -0.572 -11.695 1 98.19 118 LEU B C 1
ATOM 2436 O O . LEU B 1 118 ? -2.057 -0.378 -12.727 1 98.19 118 LEU B O 1
ATOM 2440 N N . ALA B 1 119 ? -0.119 -0.755 -11.688 1 97.94 119 ALA B N 1
ATOM 2441 C CA . ALA B 1 119 ? 0.622 -0.845 -12.945 1 97.94 119 ALA B CA 1
ATOM 2442 C C . ALA B 1 119 ? 0.132 -2.018 -13.789 1 97.94 119 ALA B C 1
ATOM 2444 O O . ALA B 1 119 ? -0.017 -1.896 -15.008 1 97.94 119 ALA B O 1
ATOM 2445 N N . ALA B 1 120 ? -0.055 -3.191 -13.148 1 98.12 120 ALA B N 1
ATOM 2446 C CA . ALA B 1 120 ? -0.596 -4.348 -13.859 1 98.12 120 ALA B CA 1
ATOM 2447 C C . ALA B 1 120 ? -1.934 -4.016 -14.516 1 98.12 120 ALA B C 1
ATOM 2449 O O . ALA B 1 120 ? -2.156 -4.336 -15.688 1 98.12 120 ALA B O 1
ATOM 2450 N N . ASN B 1 121 ? -2.775 -3.357 -13.789 1 96.81 121 ASN B N 1
ATOM 2451 C CA . ASN B 1 121 ? -4.082 -2.953 -14.305 1 96.81 121 ASN B CA 1
ATOM 2452 C C . ASN B 1 121 ? -3.947 -2.021 -15.508 1 96.81 121 ASN B C 1
ATOM 2454 O O . ASN B 1 121 ? -4.652 -2.184 -16.5 1 96.81 121 ASN B O 1
ATOM 2458 N N . ILE B 1 122 ? -3.07 -1.068 -15.406 1 96.38 122 ILE B N 1
ATOM 2459 C CA . ILE B 1 122 ? -2.818 -0.121 -16.484 1 96.38 122 ILE B CA 1
ATOM 2460 C C . ILE B 1 122 ? -2.316 -0.866 -17.719 1 96.38 122 ILE B C 1
ATOM 2462 O O . ILE B 1 122 ? -2.662 -0.511 -18.859 1 96.38 122 ILE B O 1
ATOM 2466 N N . GLU B 1 123 ? -1.59 -1.912 -17.547 1 97.12 123 GLU B N 1
ATOM 2467 C CA . GLU B 1 123 ? -0.998 -2.691 -18.625 1 97.12 123 GLU B CA 1
ATOM 2468 C C . GLU B 1 123 ? -1.982 -3.729 -19.172 1 97.12 123 GLU B C 1
ATOM 2470 O O . GLU B 1 123 ? -1.632 -4.535 -20.031 1 97.12 123 GLU B O 1
ATOM 2475 N N . GLY B 1 124 ? -3.178 -3.732 -18.625 1 96.19 124 GLY B N 1
ATOM 2476 C CA . GLY B 1 124 ? -4.199 -4.66 -19.078 1 96.19 124 GLY B CA 1
ATOM 2477 C C . GLY B 1 124 ? -4.047 -6.055 -18.484 1 96.19 124 GLY B C 1
ATOM 2478 O O . GLY B 1 124 ? -4.516 -7.031 -19.078 1 96.19 124 GLY B O 1
ATOM 2479 N N . LEU B 1 125 ? -3.299 -6.191 -17.438 1 97.81 125 LEU B N 1
ATOM 2480 C CA . LEU B 1 125 ? -3.092 -7.465 -16.75 1 97.81 125 LEU B CA 1
ATOM 2481 C C . LEU B 1 125 ? -3.936 -7.555 -15.492 1 97.81 125 LEU B C 1
ATOM 2483 O O . LEU B 1 125 ? -4.363 -6.531 -14.953 1 97.81 125 LEU B O 1
ATOM 2487 N N . ALA B 1 126 ? -4.238 -8.797 -15.086 1 97.44 126 ALA B N 1
ATOM 2488 C CA . ALA B 1 126 ? -4.801 -9.078 -13.766 1 97.44 126 ALA B CA 1
ATOM 2489 C C . ALA B 1 126 ? -3.697 -9.367 -12.75 1 97.44 126 ALA B C 1
ATOM 2491 O O . ALA B 1 126 ? -2.592 -9.773 -13.125 1 97.44 126 ALA B O 1
ATOM 2492 N N . ALA B 1 127 ? -4.012 -9.133 -11.508 1 97.56 127 ALA B N 1
ATOM 2493 C CA . ALA B 1 127 ? -3.055 -9.406 -10.445 1 97.56 127 ALA B CA 1
ATOM 2494 C C . ALA B 1 127 ? -3.762 -9.602 -9.102 1 97.56 127 ALA B C 1
ATOM 2496 O O . ALA B 1 127 ? -4.875 -9.102 -8.906 1 97.56 127 ALA B O 1
ATOM 2497 N N . VAL B 1 128 ? -3.141 -10.336 -8.219 1 97.25 128 VAL B N 1
ATOM 2498 C CA . VAL B 1 128 ? -3.674 -10.57 -6.879 1 97.25 128 VAL B CA 1
ATOM 2499 C C . VAL B 1 128 ? -2.529 -10.664 -5.875 1 97.25 128 VAL B C 1
ATOM 2501 O O . VAL B 1 128 ? -1.549 -11.375 -6.105 1 97.25 128 VAL B O 1
ATOM 2504 N N . PRO B 1 129 ? -2.6 -9.812 -4.836 1 97.81 129 PRO B N 1
ATOM 2505 C CA . PRO B 1 129 ? -1.653 -10.008 -3.736 1 97.81 129 PRO B CA 1
ATOM 2506 C C . PRO B 1 129 ? -1.991 -11.219 -2.875 1 97.81 129 PRO B C 1
ATOM 2508 O O . PRO B 1 129 ? -3.158 -11.438 -2.539 1 97.81 129 PRO B O 1
ATOM 2511 N N . ILE B 1 130 ? -1.01 -12 -2.549 1 95.25 130 ILE B N 1
ATOM 2512 C CA . ILE B 1 130 ? -1.204 -13.242 -1.812 1 95.25 130 ILE B CA 1
ATOM 2513 C C . ILE B 1 130 ? -0.337 -13.242 -0.556 1 95.25 130 ILE B C 1
ATOM 2515 O O . ILE B 1 130 ? 0.878 -13.438 -0.632 1 95.25 130 ILE B O 1
ATOM 2519 N N . GLY B 1 131 ? -0.972 -13.125 0.602 1 93.44 131 GLY B N 1
ATOM 2520 C CA . GLY B 1 131 ? -0.278 -13.078 1.879 1 93.44 131 GLY B CA 1
ATOM 2521 C C . GLY B 1 131 ? -0.1 -14.445 2.512 1 93.44 131 GLY B C 1
ATOM 2522 O O . GLY B 1 131 ? 0.856 -14.672 3.258 1 93.44 131 GLY B O 1
ATOM 2523 N N . VAL B 1 132 ? -0.953 -15.398 2.156 1 90.38 132 VAL B N 1
ATOM 2524 C CA . VAL B 1 132 ? -0.958 -16.703 2.807 1 90.38 132 VAL B CA 1
ATOM 2525 C C . VAL B 1 132 ? 0.327 -17.453 2.467 1 90.38 132 VAL B C 1
ATOM 2527 O O . VAL B 1 132 ? 0.698 -18.406 3.156 1 90.38 132 VAL B O 1
ATOM 2530 N N . ILE B 1 133 ? 1.085 -16.953 1.513 1 92.25 133 ILE B N 1
ATOM 2531 C CA . ILE B 1 133 ? 2.334 -17.562 1.09 1 92.25 133 ILE B CA 1
ATOM 2532 C C . ILE B 1 133 ? 3.346 -17.531 2.234 1 92.25 133 ILE B C 1
ATOM 2534 O O . ILE B 1 133 ? 4.301 -18.312 2.256 1 92.25 133 ILE B O 1
ATOM 2538 N N . THR B 1 134 ? 3.15 -16.641 3.193 1 92.5 134 THR B N 1
ATOM 2539 C CA . THR B 1 134 ? 4.074 -16.484 4.312 1 92.5 134 THR B CA 1
ATOM 2540 C C . THR B 1 134 ? 4.07 -17.734 5.191 1 92.5 134 THR B C 1
ATOM 2542 O O . THR B 1 134 ? 5.066 -18.031 5.859 1 92.5 134 THR B O 1
ATOM 2545 N N . VAL B 1 135 ? 2.975 -18.484 5.184 1 91.88 135 VAL B N 1
ATOM 2546 C CA . VAL B 1 135 ? 2.855 -19.719 5.965 1 91.88 135 VAL B CA 1
ATOM 2547 C C . VAL B 1 135 ? 3.826 -20.766 5.434 1 91.88 135 VAL B C 1
ATOM 2549 O O . VAL B 1 135 ? 4.297 -21.625 6.184 1 91.88 135 VAL B O 1
ATOM 2552 N N . VAL B 1 136 ? 4.16 -20.688 4.168 1 94.25 136 VAL B N 1
ATOM 2553 C CA . VAL B 1 136 ? 5.066 -21.641 3.539 1 94.25 136 VAL B CA 1
ATOM 2554 C C . VAL B 1 136 ? 6.301 -20.906 3.018 1 94.25 136 VAL B C 1
ATOM 2556 O O . VAL B 1 136 ? 6.855 -21.266 1.977 1 94.25 136 VAL B O 1
ATOM 2559 N N . ALA B 1 137 ? 6.688 -19.891 3.723 1 93.06 137 ALA B N 1
ATOM 2560 C CA . ALA B 1 137 ? 7.77 -19.016 3.287 1 93.06 137 ALA B CA 1
ATOM 2561 C C . ALA B 1 137 ? 9.07 -19.781 3.102 1 93.06 137 ALA B C 1
ATOM 2563 O O . ALA B 1 137 ? 9.812 -19.547 2.148 1 93.06 137 ALA B O 1
ATOM 2564 N N . ASP B 1 138 ? 9.32 -20.656 4.012 1 90.5 138 ASP B N 1
ATOM 2565 C CA . ASP B 1 138 ? 10.578 -21.406 3.969 1 90.5 138 ASP B CA 1
ATOM 2566 C C . ASP B 1 138 ? 10.711 -22.188 2.666 1 90.5 138 ASP B C 1
ATOM 2568 O O . ASP B 1 138 ? 11.781 -22.203 2.057 1 90.5 138 ASP B O 1
ATOM 2572 N N . LYS B 1 139 ? 9.68 -22.812 2.225 1 89.88 139 LYS B N 1
ATOM 2573 C CA . LYS B 1 139 ? 9.711 -23.609 1.002 1 89.88 139 LYS B CA 1
ATOM 2574 C C . LYS B 1 139 ? 9.891 -22.719 -0.227 1 89.88 139 LYS B C 1
ATOM 2576 O O . LYS B 1 139 ? 10.625 -23.078 -1.149 1 89.88 139 LYS B O 1
ATOM 2581 N N . TRP B 1 140 ? 9.258 -21.656 -0.268 1 90.44 140 TRP B N 1
ATOM 2582 C CA . TRP B 1 140 ? 9.398 -20.719 -1.375 1 90.44 140 TRP B CA 1
ATOM 2583 C C . TRP B 1 140 ? 10.805 -20.125 -1.411 1 90.44 140 TRP B C 1
ATOM 2585 O O . TRP B 1 140 ? 11.438 -20.078 -2.469 1 90.44 140 TRP B O 1
ATOM 2595 N N . LEU B 1 141 ? 11.258 -19.719 -0.257 1 91.12 141 LEU B N 1
ATOM 2596 C CA . LEU B 1 141 ? 12.586 -19.125 -0.18 1 91.12 141 LEU B CA 1
ATOM 2597 C C . LEU B 1 141 ? 13.656 -20.125 -0.581 1 91.12 141 LEU B C 1
ATOM 2599 O O . LEU B 1 141 ? 14.609 -19.781 -1.285 1 91.12 141 LEU B O 1
ATOM 2603 N N . ASP B 1 142 ? 13.461 -21.359 -0.097 1 89 142 ASP B N 1
ATOM 2604 C CA . ASP B 1 142 ? 14.391 -22.406 -0.486 1 89 142 ASP B CA 1
ATOM 2605 C C . ASP B 1 142 ? 14.438 -22.562 -2.004 1 89 142 ASP B C 1
ATOM 2607 O O . ASP B 1 142 ? 15.516 -22.672 -2.588 1 89 142 ASP B O 1
ATOM 2611 N N . ALA B 1 143 ? 13.32 -22.594 -2.596 1 84.88 143 ALA B N 1
ATOM 2612 C CA . ALA B 1 143 ? 13.242 -22.75 -4.047 1 84.88 143 ALA B CA 1
ATOM 2613 C C . ALA B 1 143 ? 13.891 -21.562 -4.762 1 84.88 143 ALA B C 1
ATOM 2615 O O . ALA B 1 143 ? 14.578 -21.75 -5.766 1 84.88 143 ALA B O 1
ATOM 2616 N N . LEU B 1 144 ? 13.734 -20.344 -4.262 1 82 144 LEU B N 1
ATOM 2617 C CA . LEU B 1 144 ? 14.273 -19.141 -4.863 1 82 144 LEU B CA 1
ATOM 2618 C C . LEU B 1 144 ? 15.789 -19.078 -4.707 1 82 144 LEU B C 1
ATOM 2620 O O . LEU B 1 144 ? 16.5 -18.656 -5.625 1 82 144 LEU B O 1
ATOM 2624 N N . HIS B 1 145 ? 16.234 -19.469 -3.51 1 79.62 145 HIS B N 1
ATOM 2625 C CA . HIS B 1 145 ? 17.656 -19.375 -3.182 1 79.62 145 HIS B CA 1
ATOM 2626 C C . HIS B 1 145 ? 18.469 -20.438 -3.893 1 79.62 145 HIS B C 1
ATOM 2628 O O . HIS B 1 145 ? 19.641 -20.234 -4.199 1 79.62 145 HIS B O 1
ATOM 2634 N N . LEU B 1 146 ? 17.922 -21.547 -3.898 1 65.69 146 LEU B N 1
ATOM 2635 C CA . LEU B 1 146 ? 18.609 -22.625 -4.594 1 65.69 146 LEU B CA 1
ATOM 2636 C C . LEU B 1 146 ? 19.016 -22.188 -5.996 1 65.69 146 LEU B C 1
ATOM 2638 O O . LEU B 1 146 ? 20.109 -22.547 -6.465 1 65.69 146 LEU B O 1
ATOM 2642 N N . LYS B 1 147 ? 18.328 -21.406 -6.395 1 62.16 147 LYS B N 1
ATOM 2643 C CA . LYS B 1 147 ? 18.625 -20.969 -7.754 1 62.16 147 LYS B CA 1
ATOM 2644 C C . LYS B 1 147 ? 19.656 -19.844 -7.75 1 62.16 147 LYS B C 1
ATOM 2646 O O . LYS B 1 147 ? 20.406 -19.672 -8.711 1 62.16 147 LYS B O 1
ATOM 2651 N N . THR B 1 148 ? 19.656 -19.125 -6.688 1 62.22 148 THR B N 1
ATOM 2652 C CA . THR B 1 148 ? 20.547 -17.969 -6.684 1 62.22 148 THR B CA 1
ATOM 2653 C C . THR B 1 148 ? 21.812 -18.25 -5.898 1 62.22 148 THR B C 1
ATOM 2655 O O . THR B 1 148 ? 22.781 -17.484 -5.961 1 62.22 148 THR B O 1
ATOM 2658 N N . LYS B 1 149 ? 22.125 -19.469 -5.336 1 58.56 149 LYS B N 1
ATOM 2659 C CA . LYS B 1 149 ? 23.25 -19.859 -4.484 1 58.56 149 LYS B CA 1
ATOM 2660 C C . LYS B 1 149 ? 23.438 -18.859 -3.342 1 58.56 149 LYS B C 1
ATOM 2662 O O . LYS B 1 149 ? 24.469 -18.875 -2.664 1 58.56 149 LYS B O 1
ATOM 2667 N N . ILE B 1 150 ? 22.641 -17.891 -3.242 1 53.31 150 ILE B N 1
ATOM 2668 C CA . ILE B 1 150 ? 22.828 -16.875 -2.211 1 53.31 150 ILE B CA 1
ATOM 2669 C C . ILE B 1 150 ? 21.938 -17.188 -1.006 1 53.31 150 ILE B C 1
ATOM 2671 O O . ILE B 1 150 ? 20.719 -17.266 -1.128 1 53.31 150 ILE B O 1
ATOM 2675 N N . LYS B 1 151 ? 22.594 -18.016 0.024 1 56.28 151 LYS B N 1
ATOM 2676 C CA . LYS B 1 151 ? 21.906 -18.312 1.28 1 56.28 151 LYS B CA 1
ATOM 2677 C C . LYS B 1 151 ? 21.5 -17.016 1.987 1 56.28 151 LYS B C 1
ATOM 2679 O O . LYS B 1 151 ? 22.344 -16.188 2.322 1 56.28 151 LYS B O 1
ATOM 2684 N N . LYS B 1 152 ? 20.281 -16.203 1.667 1 65 152 LYS B N 1
ATOM 2685 C CA . LYS B 1 152 ? 20.047 -14.977 2.441 1 65 152 LYS B CA 1
ATOM 2686 C C . LYS B 1 152 ? 18.938 -15.188 3.463 1 65 152 LYS B C 1
ATOM 2688 O O . LYS B 1 152 ? 18.031 -16 3.254 1 65 152 LYS B O 1
ATOM 2693 N N . GLU B 1 153 ? 19.344 -14.977 4.676 1 86.69 153 GLU B N 1
ATOM 2694 C CA . GLU B 1 153 ? 18.359 -14.844 5.742 1 86.69 153 GLU B CA 1
ATOM 2695 C C . GLU B 1 153 ? 17.312 -13.781 5.395 1 86.69 153 GLU B C 1
ATOM 2697 O O . GLU B 1 153 ? 17.469 -12.609 5.742 1 86.69 153 GLU B O 1
ATOM 2702 N N . GLU B 1 154 ? 16.391 -14.281 4.531 1 92.69 154 GLU B N 1
ATOM 2703 C CA . GLU B 1 154 ? 15.336 -13.367 4.105 1 92.69 154 GLU B CA 1
ATOM 2704 C C . GLU B 1 154 ? 13.984 -13.766 4.699 1 92.69 154 GLU B C 1
ATOM 2706 O O . GLU B 1 154 ? 13.773 -14.922 5.059 1 92.69 154 GLU B O 1
ATOM 2711 N N . GLU B 1 155 ? 13.219 -12.805 4.84 1 94.44 155 GLU B N 1
ATOM 2712 C CA . GLU B 1 155 ? 11.812 -12.969 5.191 1 94.44 155 GLU B CA 1
ATOM 2713 C C . GLU B 1 155 ? 10.906 -12.727 3.986 1 94.44 155 GLU B C 1
ATOM 2715 O O . GLU B 1 155 ? 11.055 -11.719 3.291 1 94.44 155 GLU B O 1
ATOM 2720 N N . LEU B 1 156 ? 10.102 -13.719 3.646 1 95.69 156 LEU B N 1
ATOM 2721 C CA . LEU B 1 156 ? 9.102 -13.539 2.602 1 95.69 156 LEU B CA 1
ATOM 2722 C C . LEU B 1 156 ? 7.902 -12.75 3.121 1 95.69 156 LEU B C 1
ATOM 2724 O O . LEU B 1 156 ? 7.344 -13.086 4.168 1 95.69 156 LEU B O 1
ATOM 2728 N N . LEU B 1 157 ? 7.512 -11.719 2.418 1 96.94 157 LEU B N 1
ATOM 2729 C CA . LEU B 1 157 ? 6.516 -10.797 2.951 1 96.94 157 LEU B CA 1
ATOM 2730 C C . LEU B 1 157 ? 5.207 -10.898 2.172 1 96.94 157 LEU B C 1
ATOM 2732 O O . LEU B 1 157 ? 4.125 -10.844 2.758 1 96.94 157 LEU B O 1
ATOM 2736 N N . LEU B 1 158 ? 5.277 -11.031 0.842 1 97.75 158 LEU B N 1
ATOM 2737 C CA . LEU B 1 158 ? 4.094 -10.992 -0.011 1 97.75 158 LEU B CA 1
ATOM 2738 C C . LEU B 1 158 ? 4.41 -11.531 -1.402 1 97.75 158 LEU B C 1
ATOM 2740 O O . LEU B 1 158 ? 5.535 -11.391 -1.886 1 97.75 158 LEU B O 1
ATOM 2744 N N . MET B 1 159 ? 3.512 -12.125 -1.998 1 97.31 159 MET B N 1
ATOM 2745 C CA . MET B 1 159 ? 3.592 -12.492 -3.41 1 97.31 159 MET B CA 1
ATOM 2746 C C . MET B 1 159 ? 2.527 -11.758 -4.223 1 97.31 159 MET B C 1
ATOM 2748 O O . MET B 1 159 ? 1.396 -11.586 -3.76 1 97.31 159 MET B O 1
ATOM 2752 N N . ILE B 1 160 ? 2.871 -11.352 -5.352 1 98.5 160 ILE B N 1
ATOM 2753 C CA . ILE B 1 160 ? 1.922 -10.828 -6.328 1 98.5 160 ILE B CA 1
ATOM 2754 C C . ILE B 1 160 ? 1.833 -11.773 -7.523 1 98.5 160 ILE B C 1
ATOM 2756 O O . ILE B 1 160 ? 2.807 -11.945 -8.258 1 98.5 160 ILE B O 1
ATOM 2760 N N . ALA B 1 161 ? 0.724 -12.414 -7.711 1 98.25 161 ALA B N 1
ATOM 2761 C CA . ALA B 1 161 ? 0.453 -13.219 -8.906 1 98.25 161 ALA B CA 1
ATOM 2762 C C . ALA B 1 161 ? -0.05 -12.344 -10.047 1 98.25 161 ALA B C 1
ATOM 2764 O O . ALA B 1 161 ? -0.917 -11.492 -9.852 1 98.25 161 ALA B O 1
ATOM 2765 N N . ILE B 1 162 ? 0.492 -12.562 -11.203 1 98.38 162 ILE B N 1
ATOM 2766 C CA . ILE B 1 162 ? 0.195 -11.695 -12.336 1 98.38 162 ILE B CA 1
ATOM 2767 C C . ILE B 1 162 ? -0.069 -12.539 -13.578 1 98.38 162 ILE B C 1
ATOM 2769 O O . ILE B 1 162 ? 0.588 -13.562 -13.789 1 98.38 162 ILE B O 1
ATOM 2773 N N . GLY B 1 163 ? -0.949 -12.07 -14.422 1 98.31 163 GLY B N 1
ATOM 2774 C CA . GLY B 1 163 ? -1.266 -12.672 -15.703 1 98.31 163 GLY B CA 1
ATOM 2775 C C . GLY B 1 163 ? -2.461 -12.039 -16.391 1 98.31 163 GLY B C 1
ATOM 2776 O O . GLY B 1 163 ? -3.045 -11.086 -15.867 1 98.31 163 GLY B O 1
ATOM 2777 N N . TYR B 1 164 ? -2.727 -12.57 -17.562 1 98.44 164 TYR B N 1
ATOM 2778 C CA . TYR B 1 164 ? -3.967 -12.156 -18.203 1 98.44 164 TYR B CA 1
ATOM 2779 C C . TYR B 1 164 ? -5.172 -12.828 -17.562 1 98.44 164 TYR B C 1
ATOM 2781 O O . TYR B 1 164 ? -5.184 -14.055 -17.375 1 98.44 164 TYR B O 1
ATOM 2789 N N . GLY B 1 165 ? -6.125 -12.031 -17.188 1 97.75 165 GLY B N 1
ATOM 2790 C CA . GLY B 1 165 ? -7.324 -12.562 -16.562 1 97.75 165 GLY B CA 1
ATOM 2791 C C . GLY B 1 165 ? -8.227 -13.312 -17.516 1 97.75 165 GLY B C 1
ATOM 2792 O O . GLY B 1 165 ? -8.273 -12.992 -18.703 1 97.75 165 GLY B O 1
ATOM 2793 N N . ASP B 1 166 ? -8.883 -14.266 -17 1 97.06 166 ASP B N 1
ATOM 2794 C CA . ASP B 1 166 ? -9.93 -14.938 -17.766 1 97.06 166 ASP B CA 1
ATOM 2795 C C . ASP B 1 166 ? -11.102 -14 -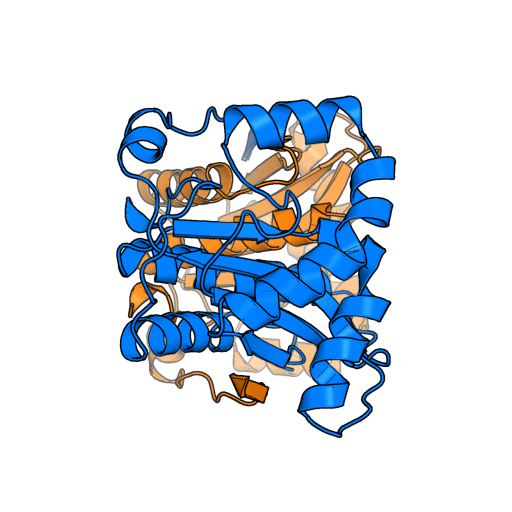18.031 1 97.06 166 ASP B C 1
ATOM 2797 O O . ASP B 1 166 ? -11.711 -13.469 -17.094 1 97.06 166 ASP B O 1
ATOM 2801 N N . GLU B 1 167 ? -11.453 -13.836 -19.25 1 95.38 167 GLU B N 1
ATOM 2802 C CA . GLU B 1 167 ? -12.438 -12.836 -19.656 1 95.38 167 GLU B CA 1
ATOM 2803 C C . GLU B 1 167 ? -13.805 -13.125 -19.031 1 95.38 167 GLU B C 1
ATOM 2805 O O . GLU B 1 167 ? -14.523 -12.203 -18.641 1 95.38 167 GLU B O 1
ATOM 2810 N N . ASP B 1 168 ? -14.188 -14.352 -19 1 94.81 168 ASP B N 1
ATOM 2811 C CA . ASP B 1 168 ? -15.469 -14.719 -18.391 1 94.81 168 ASP B CA 1
ATOM 2812 C C . ASP B 1 168 ? -15.492 -14.391 -16.906 1 94.81 168 ASP B C 1
ATOM 2814 O O . ASP B 1 168 ? -16.484 -13.844 -16.391 1 94.81 168 ASP B O 1
ATOM 2818 N N . TYR B 1 169 ? -14.477 -14.727 -16.328 1 94.56 169 TYR B N 1
ATOM 2819 C CA . TYR B 1 169 ? -14.367 -14.398 -14.906 1 94.56 169 TYR B CA 1
ATOM 2820 C C . TYR B 1 169 ? -14.414 -12.891 -14.68 1 94.56 169 TYR B C 1
ATOM 2822 O O . TYR B 1 169 ? -15.148 -12.406 -13.828 1 94.56 169 TYR B O 1
ATOM 2830 N N . LEU B 1 170 ? -13.648 -12.156 -15.422 1 93.5 170 LEU B N 1
ATOM 2831 C CA . LEU B 1 170 ? -13.578 -10.703 -15.305 1 93.5 170 LEU B CA 1
ATOM 2832 C C . LEU B 1 170 ? -14.953 -10.078 -15.508 1 93.5 170 LEU B C 1
ATOM 2834 O O . LEU B 1 170 ? -15.289 -9.094 -14.844 1 93.5 170 LEU B O 1
ATOM 2838 N N . SER B 1 171 ? -15.719 -10.617 -16.359 1 93.06 171 SER B N 1
ATOM 2839 C CA . SER B 1 171 ? -17.031 -10.07 -16.688 1 93.06 171 SER B CA 1
ATOM 2840 C C . SER B 1 171 ? -18 -10.211 -15.539 1 93.06 171 SER B C 1
ATOM 2842 O O . SER B 1 171 ? -19.031 -9.531 -15.492 1 93.06 171 SER B O 1
ATOM 2844 N N . THR B 1 172 ? -17.734 -11.133 -14.633 1 92.31 172 THR B N 1
ATOM 2845 C CA . THR B 1 172 ? -18.641 -11.375 -13.516 1 92.31 172 THR B CA 1
ATOM 2846 C C . THR B 1 172 ? -18.266 -10.5 -12.32 1 92.31 172 THR B C 1
ATOM 2848 O O . THR B 1 172 ? -19.016 -10.43 -11.344 1 92.31 172 THR B O 1
ATOM 2851 N N . MET B 1 173 ? -17.172 -9.891 -12.391 1 91.31 173 MET B N 1
ATOM 2852 C CA . MET B 1 173 ? -16.672 -9.133 -11.242 1 91.31 173 MET B CA 1
ATOM 2853 C C . MET B 1 173 ? -17.484 -7.855 -11.055 1 91.31 173 MET B C 1
ATOM 2855 O O . MET B 1 173 ? -17.719 -7.117 -12.016 1 91.31 173 MET B O 1
ATOM 2859 N N . GLU B 1 174 ? -17.859 -7.578 -9.844 1 92.5 174 GLU B N 1
ATOM 2860 C CA . GLU B 1 174 ? -18.609 -6.391 -9.469 1 92.5 174 GLU B CA 1
ATOM 2861 C C . GLU B 1 174 ? -17.719 -5.355 -8.789 1 92.5 174 GLU B C 1
ATOM 2863 O O . GLU B 1 174 ? -16.672 -5.703 -8.242 1 92.5 174 GLU B O 1
ATOM 2868 N N . PRO B 1 175 ? -18.172 -4.117 -8.914 1 92.31 175 PRO B N 1
ATOM 2869 C CA . PRO B 1 175 ? -17.438 -3.117 -8.141 1 92.31 175 PRO B CA 1
ATOM 2870 C C . PRO B 1 175 ? -17.391 -3.443 -6.648 1 92.31 175 PRO B C 1
ATOM 2872 O O . PRO B 1 175 ? -18.25 -4.172 -6.145 1 92.31 175 PRO B O 1
ATOM 2875 N N . LYS B 1 176 ? -16.312 -2.941 -6.09 1 93.94 176 LYS B N 1
ATOM 2876 C CA . LYS B 1 176 ? -16.188 -3.164 -4.652 1 93.94 176 LYS B CA 1
ATOM 2877 C C . LYS B 1 176 ? -17.328 -2.502 -3.885 1 93.94 176 LYS B C 1
ATOM 2879 O O . LYS B 1 176 ? -17.641 -1.333 -4.117 1 93.94 176 LYS B O 1
ATOM 2884 N N . GLU B 1 177 ? -17.969 -3.279 -3.037 1 95.38 177 GLU B N 1
ATOM 2885 C CA . GLU B 1 177 ? -18.906 -2.684 -2.082 1 95.38 177 GLU B CA 1
ATOM 2886 C C . GLU B 1 177 ? -18.156 -2 -0.938 1 95.38 177 GLU B C 1
ATOM 2888 O O . GLU B 1 177 ? -17.438 -2.656 -0.177 1 95.38 177 GLU B O 1
ATOM 2893 N N . LEU B 1 178 ? -18.391 -0.744 -0.789 1 96 178 LEU B N 1
ATOM 2894 C CA . LEU B 1 178 ? -17.656 0.008 0.221 1 96 178 LEU B CA 1
ATOM 2895 C C . LEU B 1 178 ? -18.344 -0.085 1.578 1 96 178 LEU B C 1
ATOM 2897 O O . LEU B 1 178 ? -19.5 0.305 1.717 1 96 178 LEU B O 1
ATOM 2901 N N . LYS B 1 179 ? -17.578 -0.629 2.527 1 96.12 179 LYS B N 1
ATOM 2902 C CA . LYS B 1 179 ? -18.109 -0.825 3.871 1 96.12 179 LYS B CA 1
ATOM 2903 C C . LYS B 1 179 ? -17.344 0.017 4.895 1 96.12 179 LYS B C 1
ATOM 2905 O O . LYS B 1 179 ? -17.812 0.191 6.023 1 96.12 179 LYS B O 1
ATOM 2910 N N . SER B 1 180 ? -16.203 0.56 4.512 1 94.19 180 SER B N 1
ATOM 2911 C CA . SER B 1 180 ? -15.375 1.309 5.449 1 94.19 180 SER B CA 1
ATOM 2912 C C . SER B 1 180 ? -16.062 2.598 5.887 1 94.19 180 SER B C 1
ATOM 2914 O O . SER B 1 180 ? -16.875 3.156 5.152 1 94.19 180 SER B O 1
ATOM 2916 N N . LYS B 1 181 ? -15.656 3.072 7.055 1 92.44 181 LYS B N 1
ATOM 2917 C CA . LYS B 1 181 ? -16.281 4.266 7.625 1 92.44 181 LYS B CA 1
ATOM 2918 C C . LYS B 1 181 ? -15.422 5.504 7.371 1 92.44 181 LYS B C 1
ATOM 2920 O O . LYS B 1 181 ? -14.195 5.445 7.461 1 92.44 181 LYS B O 1
ATOM 2925 N N . VAL B 1 182 ? -16.141 6.578 7.082 1 94.81 182 VAL B N 1
ATOM 2926 C CA . VAL B 1 182 ? -15.5 7.879 6.898 1 94.81 182 VAL B CA 1
ATOM 2927 C C . VAL B 1 182 ? -16.109 8.891 7.867 1 94.81 182 VAL B C 1
ATOM 2929 O O . VAL B 1 182 ? -17.328 9.016 7.953 1 94.81 182 VAL B O 1
ATOM 2932 N N . VAL B 1 183 ? -15.297 9.523 8.57 1 91.25 183 VAL B N 1
ATOM 2933 C CA . VAL B 1 183 ? -15.719 10.562 9.5 1 91.25 183 VAL B CA 1
ATOM 2934 C C . VAL B 1 183 ? -15.078 11.898 9.117 1 91.25 183 VAL B C 1
ATOM 2936 O O . VAL B 1 183 ? -13.859 11.984 8.969 1 91.25 183 VAL B O 1
ATOM 2939 N N . TYR B 1 184 ? -15.891 12.938 8.969 1 89.94 184 TYR B N 1
ATOM 2940 C CA . TYR B 1 184 ? -15.406 14.258 8.609 1 89.94 184 TYR B CA 1
ATOM 2941 C C . TYR B 1 184 ? -15.383 15.188 9.82 1 89.94 184 TYR B C 1
ATOM 2943 O O . TYR B 1 184 ? -16.297 15.164 10.641 1 89.94 184 TYR B O 1
ATOM 2951 N N . HIS B 1 185 ? -14.234 15.883 9.852 1 83.62 185 HIS B N 1
ATOM 2952 C CA . HIS B 1 185 ? -14.094 16.875 10.906 1 83.62 185 HIS B CA 1
ATOM 2953 C C . HIS B 1 185 ? -13.875 18.266 10.32 1 83.62 185 HIS B C 1
ATOM 2955 O O . HIS B 1 185 ? -13.188 18.422 9.305 1 83.62 185 HIS B O 1
#

Foldseek 3Di:
DVLLQDDAFLAFDQDFDDPVLVVQLQVLLQPFDDVVNPSQKDKDKDQALVLVVVLQVVCQVVLCVVPVVVQVVVCVVRVADGPQQSSFNMKIWIKGAPPDPDPCVLVSVVRSVSSSQSSLVVVQKHKDKGQSCQSVQVSVLVSRCVVVVDDGRMRTGIMMGMHHHDPVRVVPDDGDDDDDDDDDD/DVLLQDDAFLAFDQDFDDPVLVVQLQVLLQPFDDVVNPSQKDKDKDQALVLVVVLQVVCQVVLCVVPVVVQVVVCVVRVADGPQQSSFNMKIWIKGAPPDPDPCVLVSVVRSVSSSQSSLVVVQKHKDKGQSCQSVQVSVVCSRCVVVVDPGNMHTGIMMGMHHHDPVRVVPDDGDDDDDDDDDD

pLDDT: mean 92.82, std 7.09, range [53.31, 98.75]